Protein AF-A0A345YJU7-F1 (afdb_monomer_lite)

Foldseek 3Di:
DVVVVVVVVVLVVVLVQFQAQEAEQEDEPVVCVVCPVNNLVVLQCSLVVLLVVLLVCQVVNDDVQDADLGGHQHYEYEYEPCLVVVVDFQVNVLVVSCVSHVVSQVSSLVSVCSRHALSVSHHTSLKYFYWYQWRDDVVDTGRVPTFCPVLPVLCRQVVLLLSLLVCLLVVSGDLSSNQVSCVVNVVVLCLLCPPVPQPPPDDDDDDDDPGSVVSVCCSVRCSSVCVNPDDLVNLVVSLVVCVVVVVVSNVVNSVSVNVQVVCVVVSRMRHGDD

Structure (mmCIF, N/CA/C/O backbone):
data_AF-A0A345YJU7-F1
#
_entry.id   AF-A0A345YJU7-F1
#
loop_
_atom_site.group_PDB
_atom_site.id
_atom_site.type_symbol
_atom_site.label_atom_id
_atom_site.label_alt_id
_atom_site.label_comp_id
_atom_site.label_asym_id
_atom_site.label_entity_id
_atom_site.label_seq_id
_atom_site.pdbx_PDB_ins_code
_atom_site.Cartn_x
_atom_site.Cartn_y
_atom_site.Cartn_z
_atom_site.occupancy
_atom_site.B_iso_or_equiv
_atom_site.auth_seq_id
_atom_site.auth_comp_id
_atom_site.auth_asym_id
_atom_site.auth_atom_id
_atom_site.pdbx_PDB_model_num
ATOM 1 N N . MET A 1 1 ? 10.564 -36.438 -3.837 1.00 45.88 1 MET A N 1
ATOM 2 C CA . MET A 1 1 ? 9.882 -36.064 -2.576 1.00 45.88 1 MET A CA 1
ATOM 3 C C . MET A 1 1 ? 9.865 -34.546 -2.299 1.00 45.88 1 MET A C 1
ATOM 5 O O . MET A 1 1 ? 9.494 -34.165 -1.201 1.00 45.88 1 MET A O 1
ATOM 9 N N . SER A 1 2 ? 10.188 -33.655 -3.255 1.00 58.25 2 SER A N 1
ATOM 10 C CA . SER A 1 2 ? 10.122 -32.190 -3.044 1.00 58.25 2 SER A CA 1
ATOM 11 C C . SER A 1 2 ? 8.786 -31.546 -3.450 1.00 58.25 2 SER A C 1
ATOM 13 O O . SER A 1 2 ? 8.406 -30.542 -2.862 1.00 58.25 2 SER A O 1
ATOM 15 N N . GLY A 1 3 ? 8.047 -32.139 -4.398 1.00 64.31 3 GLY A N 1
ATOM 16 C CA . GLY A 1 3 ? 6.840 -31.531 -4.980 1.00 64.31 3 GLY A CA 1
ATOM 17 C C . GLY A 1 3 ? 5.656 -31.370 -4.018 1.00 64.31 3 GLY A C 1
ATOM 18 O O . GLY A 1 3 ? 5.087 -30.289 -3.939 1.00 64.31 3 GLY A O 1
ATOM 19 N N . GLU A 1 4 ? 5.307 -32.403 -3.242 1.00 66.62 4 GLU A N 1
ATOM 20 C CA . GLU A 1 4 ? 4.169 -32.331 -2.305 1.00 66.62 4 GLU A CA 1
ATOM 21 C C . GLU A 1 4 ? 4.430 -31.390 -1.120 1.00 66.62 4 GLU A C 1
ATOM 23 O O . GLU A 1 4 ? 3.534 -30.670 -0.685 1.00 66.62 4 GLU A O 1
ATOM 28 N N . THR A 1 5 ? 5.663 -31.357 -0.607 1.00 76.25 5 THR A N 1
ATOM 29 C CA . THR A 1 5 ? 6.051 -30.456 0.490 1.00 76.25 5 THR A CA 1
ATOM 30 C C . THR A 1 5 ? 6.047 -28.998 0.036 1.00 76.25 5 THR A C 1
ATOM 32 O O . THR A 1 5 ? 5.636 -28.116 0.787 1.00 76.25 5 THR A O 1
ATOM 35 N N . GLU A 1 6 ? 6.481 -28.729 -1.196 1.00 73.56 6 GLU A N 1
ATOM 36 C CA . GLU A 1 6 ? 6.482 -27.379 -1.755 1.00 73.56 6 GLU A CA 1
ATOM 37 C C . GLU A 1 6 ? 5.076 -26.896 -2.123 1.00 73.56 6 GLU A C 1
ATOM 39 O O . GLU A 1 6 ? 4.756 -25.731 -1.894 1.00 73.56 6 GLU A O 1
ATOM 44 N N . ALA A 1 7 ? 4.206 -27.786 -2.609 1.00 74.38 7 ALA A N 1
ATOM 45 C CA . ALA A 1 7 ? 2.795 -27.479 -2.830 1.00 74.38 7 ALA A CA 1
ATOM 46 C C . ALA A 1 7 ? 2.084 -27.114 -1.515 1.00 74.38 7 ALA A C 1
ATOM 48 O O . ALA A 1 7 ? 1.417 -26.085 -1.447 1.00 74.38 7 ALA A O 1
ATOM 49 N N . LYS A 1 8 ? 2.303 -27.883 -0.439 1.00 77.44 8 LYS A N 1
ATOM 50 C CA . LYS A 1 8 ? 1.733 -27.579 0.887 1.00 77.44 8 LYS A CA 1
ATOM 51 C C . LYS A 1 8 ? 2.233 -26.254 1.458 1.00 77.44 8 LYS A C 1
ATOM 53 O O . LYS A 1 8 ? 1.421 -25.430 1.861 1.00 77.44 8 LYS A O 1
ATOM 58 N N . ARG A 1 9 ? 3.547 -26.007 1.422 1.00 78.31 9 ARG A N 1
ATOM 59 C CA . ARG A 1 9 ? 4.130 -24.730 1.877 1.00 78.31 9 ARG A CA 1
ATOM 60 C C . ARG A 1 9 ? 3.603 -23.537 1.092 1.00 78.31 9 ARG A C 1
ATOM 62 O O . ARG A 1 9 ? 3.442 -22.463 1.657 1.00 78.31 9 ARG A O 1
ATOM 69 N N . ARG A 1 10 ? 3.336 -23.722 -0.202 1.00 77.88 10 ARG A N 1
ATOM 70 C CA . ARG A 1 10 ? 2.706 -22.703 -1.038 1.00 77.88 10 ARG A CA 1
ATOM 71 C C . ARG A 1 10 ? 1.308 -22.403 -0.518 1.00 77.88 10 ARG A C 1
ATOM 73 O O . ARG A 1 10 ? 1.047 -21.263 -0.175 1.00 77.88 10 ARG A O 1
ATOM 80 N N . VAL A 1 11 ? 0.452 -23.407 -0.353 1.00 77.00 11 VAL A N 1
ATOM 81 C CA . VAL A 1 11 ? -0.899 -23.206 0.202 1.00 77.00 11 VAL A CA 1
ATOM 82 C C . VAL A 1 11 ? -0.857 -22.541 1.585 1.00 77.00 11 VAL A C 1
ATOM 84 O O . VAL A 1 11 ? -1.623 -21.615 1.826 1.00 77.00 11 VAL A O 1
ATOM 87 N N . GLU A 1 12 ? 0.059 -22.940 2.470 1.00 78.69 12 GLU A N 1
ATOM 88 C CA . GLU A 1 12 ? 0.228 -22.334 3.803 1.00 78.69 12 GLU A CA 1
ATOM 89 C C . GLU A 1 12 ? 0.661 -20.864 3.744 1.00 78.69 12 GLU A C 1
ATOM 91 O O . GLU A 1 12 ? 0.058 -20.018 4.402 1.00 78.69 12 GLU A O 1
ATOM 96 N N . LEU A 1 13 ? 1.672 -20.539 2.932 1.00 75.69 13 LEU A N 1
ATOM 97 C CA . LEU A 1 13 ? 2.133 -19.163 2.739 1.00 75.69 13 LEU A CA 1
ATOM 98 C C . LEU A 1 13 ? 1.023 -18.288 2.146 1.00 75.69 13 LEU A C 1
ATOM 100 O O . LEU A 1 13 ? 0.862 -17.134 2.533 1.00 75.69 13 LEU A O 1
ATOM 104 N N . PHE A 1 14 ? 0.228 -18.858 1.242 1.00 74.88 14 PHE A N 1
ATOM 105 C CA . PHE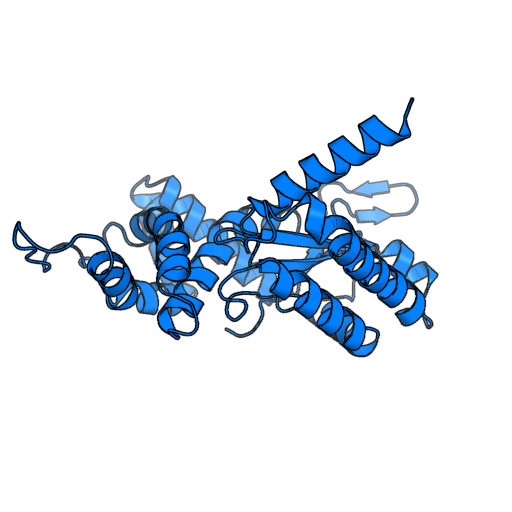 A 1 14 ? -0.947 -18.194 0.706 1.00 74.88 14 PHE A CA 1
ATOM 106 C C . PHE A 1 14 ? -1.995 -17.974 1.790 1.00 74.88 14 PHE A C 1
ATOM 108 O O . PHE A 1 14 ? -2.399 -16.837 1.964 1.00 74.88 14 PHE A O 1
ATOM 115 N N . ARG A 1 15 ? -2.379 -18.986 2.579 1.00 72.88 15 ARG A N 1
ATOM 116 C CA . ARG A 1 15 ? -3.324 -18.807 3.700 1.00 72.88 15 ARG A CA 1
ATOM 117 C C . ARG A 1 15 ? -2.857 -17.711 4.668 1.00 72.88 15 ARG A C 1
ATOM 119 O O . ARG A 1 15 ? -3.669 -16.876 5.042 1.00 72.88 15 ARG A O 1
ATOM 126 N N . ALA A 1 16 ? -1.560 -17.639 4.975 1.00 75.31 16 ALA A N 1
ATOM 127 C CA . ALA A 1 16 ? -0.989 -16.559 5.786 1.00 75.31 16 ALA A CA 1
ATOM 128 C C . ALA A 1 16 ? -1.107 -15.174 5.115 1.00 75.31 16 ALA A C 1
ATOM 130 O O . ALA A 1 16 ? -1.436 -14.189 5.778 1.00 75.31 16 ALA A O 1
ATOM 131 N N . LEU A 1 17 ? -0.903 -15.090 3.794 1.00 75.12 17 LEU A N 1
ATOM 132 C CA . LEU A 1 17 ? -1.200 -13.873 3.035 1.00 75.12 17 LEU A CA 1
ATOM 133 C C . LEU A 1 17 ? -2.685 -13.510 3.170 1.00 75.12 17 LEU A C 1
ATOM 135 O O . LEU A 1 17 ? -2.987 -12.351 3.399 1.00 75.12 17 LEU A O 1
ATOM 139 N N . LEU A 1 18 ? -3.604 -14.479 3.101 1.00 68.31 18 LEU A N 1
ATOM 140 C CA . LEU A 1 18 ? -5.052 -14.232 3.175 1.00 68.31 18 LEU A CA 1
ATOM 141 C C . LEU A 1 18 ? -5.554 -13.777 4.552 1.00 68.31 18 LEU A C 1
ATOM 143 O O . LEU A 1 18 ? -6.658 -13.246 4.651 1.00 68.31 18 LEU A O 1
ATOM 147 N N . GLU A 1 19 ? -4.770 -13.963 5.609 1.00 69.50 19 GLU A N 1
ATOM 148 C CA . GLU A 1 19 ? -5.086 -13.436 6.941 1.00 69.50 19 GLU A CA 1
ATOM 149 C C . GLU A 1 19 ? -4.644 -11.977 7.125 1.00 69.50 19 GLU A C 1
ATOM 151 O O . GLU A 1 19 ? -5.103 -11.312 8.056 1.00 69.50 19 GLU A O 1
ATOM 156 N N . SER A 1 20 ? -3.781 -11.471 6.238 1.00 78.25 20 SER A N 1
ATOM 157 C CA . SER A 1 20 ? -3.230 -10.116 6.318 1.00 78.25 20 SER A CA 1
ATOM 158 C C . SER A 1 20 ? -4.260 -9.058 5.903 1.00 78.25 20 SER A C 1
ATOM 160 O O . SER A 1 20 ? -5.120 -9.311 5.065 1.00 78.25 20 SER A O 1
ATOM 162 N N . ASP A 1 21 ? -4.164 -7.844 6.449 1.00 77.81 21 ASP A N 1
ATOM 163 C CA . ASP A 1 21 ? -5.014 -6.718 6.028 1.00 77.81 21 ASP A CA 1
ATOM 164 C C . ASP A 1 21 ? -4.434 -5.962 4.809 1.00 77.81 21 ASP A C 1
ATOM 166 O O . ASP A 1 21 ? -5.180 -5.362 4.028 1.00 77.81 21 ASP A O 1
ATOM 170 N N . VAL A 1 22 ? -3.108 -6.033 4.617 1.00 86.69 22 VAL A N 1
ATOM 171 C CA . VAL A 1 22 ? -2.352 -5.386 3.530 1.00 86.69 22 VAL A CA 1
ATOM 172 C C . VAL A 1 22 ? -1.452 -6.404 2.831 1.00 86.69 22 VAL A C 1
ATOM 174 O O . VAL A 1 22 ? -0.774 -7.191 3.490 1.00 86.69 22 VAL A O 1
ATOM 177 N N . ALA A 1 23 ? -1.403 -6.350 1.501 1.00 90.25 23 ALA A N 1
ATOM 178 C CA . ALA A 1 23 ? -0.485 -7.116 0.664 1.00 90.25 23 ALA A CA 1
ATOM 179 C C . ALA A 1 23 ? 0.365 -6.179 -0.210 1.00 90.25 23 ALA A C 1
ATOM 181 O O . ALA A 1 23 ? -0.128 -5.178 -0.730 1.00 90.25 23 ALA A O 1
ATOM 182 N N . LEU A 1 24 ? 1.644 -6.521 -0.388 1.00 91.06 24 LEU A N 1
ATOM 183 C CA . LEU A 1 24 ? 2.586 -5.795 -1.244 1.00 91.06 24 LEU A CA 1
ATOM 184 C C . LEU A 1 24 ? 2.952 -6.650 -2.453 1.00 91.06 24 LEU A C 1
ATOM 186 O O . LEU A 1 24 ? 3.429 -7.777 -2.311 1.00 91.06 24 LEU A O 1
ATOM 190 N N . LEU A 1 25 ? 2.768 -6.089 -3.641 1.00 92.88 25 LEU A N 1
ATOM 191 C CA . LEU A 1 25 ? 3.080 -6.732 -4.908 1.00 92.88 25 LEU A CA 1
ATOM 192 C C . LEU A 1 25 ? 4.344 -6.087 -5.479 1.00 92.88 25 LEU A C 1
ATOM 194 O O . LEU A 1 25 ? 4.317 -4.961 -5.972 1.00 92.88 25 LEU A O 1
ATOM 198 N N . LEU A 1 26 ? 5.473 -6.783 -5.340 1.00 95.31 26 LEU A N 1
ATOM 199 C CA . LEU A 1 26 ? 6.784 -6.229 -5.665 1.00 95.31 26 LEU A CA 1
ATOM 200 C C . LEU A 1 26 ? 7.072 -6.276 -7.170 1.00 95.31 26 LEU A C 1
ATOM 202 O O . LEU A 1 26 ? 7.069 -7.342 -7.786 1.00 95.31 26 LEU A O 1
ATOM 206 N N . VAL A 1 27 ? 7.437 -5.126 -7.724 1.00 97.00 27 VAL A N 1
ATOM 207 C CA . VAL A 1 27 ? 8.022 -4.962 -9.052 1.00 97.00 27 VAL A CA 1
ATOM 208 C C . VAL A 1 27 ? 9.514 -4.683 -8.882 1.00 97.00 27 VAL A C 1
ATOM 210 O O . VAL A 1 27 ? 9.923 -3.739 -8.212 1.00 97.00 27 VAL A O 1
ATOM 213 N N . ASP A 1 28 ? 10.361 -5.535 -9.451 1.00 96.69 28 ASP A N 1
ATOM 214 C CA . ASP A 1 28 ? 11.817 -5.345 -9.428 1.00 96.69 28 ASP A CA 1
ATOM 215 C C . ASP A 1 28 ? 12.268 -4.214 -10.369 1.00 96.69 28 ASP A C 1
ATOM 217 O O . ASP A 1 28 ? 12.103 -4.325 -11.586 1.00 96.69 28 ASP A O 1
ATOM 221 N N . GLY A 1 29 ? 12.860 -3.150 -9.812 1.00 95.50 29 GLY A N 1
ATOM 222 C CA . GLY A 1 29 ? 13.372 -2.008 -10.572 1.00 95.50 29 GLY A CA 1
ATOM 223 C C . GLY A 1 29 ? 14.530 -2.354 -11.510 1.00 95.50 29 GLY A C 1
ATOM 224 O O . GLY A 1 29 ? 14.614 -1.793 -12.599 1.00 95.50 29 GLY A O 1
ATOM 225 N N . GLN A 1 30 ? 15.364 -3.343 -11.166 1.00 94.88 30 GLN A N 1
ATOM 226 C CA . GLN A 1 30 ? 16.401 -3.827 -12.084 1.00 94.88 30 GLN A CA 1
ATOM 227 C C . GLN A 1 30 ? 15.766 -4.517 -13.293 1.00 94.88 30 GLN A C 1
ATOM 229 O O . GLN A 1 30 ? 16.160 -4.261 -14.423 1.00 94.88 30 GLN A O 1
ATOM 234 N N . LYS A 1 31 ? 14.740 -5.350 -13.077 1.00 96.25 31 LYS A N 1
ATOM 235 C CA . LYS A 1 31 ? 14.052 -6.021 -14.190 1.00 96.25 31 LYS A CA 1
ATOM 236 C C . LYS A 1 31 ? 13.312 -5.040 -15.092 1.00 96.25 31 LYS A C 1
ATOM 238 O O . LYS A 1 31 ? 13.252 -5.284 -16.293 1.00 96.25 31 LYS A O 1
ATOM 243 N N . LEU A 1 32 ? 12.769 -3.957 -14.531 1.00 95.81 32 LEU A N 1
ATOM 244 C CA . LEU A 1 32 ? 12.215 -2.856 -15.321 1.00 95.81 32 LEU A CA 1
ATOM 245 C C . LEU A 1 32 ? 13.282 -2.231 -16.223 1.00 95.81 32 LEU A C 1
ATOM 247 O O . LEU A 1 32 ? 13.041 -2.086 -17.416 1.00 95.81 32 LEU A O 1
ATOM 251 N N . LEU A 1 33 ? 14.470 -1.934 -15.686 1.00 94.88 33 LEU A N 1
ATOM 252 C CA . LEU A 1 33 ? 15.589 -1.408 -16.475 1.00 94.88 33 LEU A CA 1
ATOM 253 C C . LEU A 1 33 ? 16.047 -2.380 -17.566 1.00 94.88 33 LEU A C 1
ATOM 255 O O . LEU A 1 33 ? 16.270 -1.968 -18.703 1.00 94.88 33 LEU A O 1
ATOM 259 N N . ASP A 1 34 ? 16.135 -3.670 -17.245 1.00 96.50 34 ASP A N 1
ATOM 260 C CA . ASP A 1 34 ? 16.517 -4.713 -18.203 1.00 96.50 34 ASP A CA 1
ATOM 261 C C . ASP A 1 34 ? 15.508 -4.837 -19.365 1.00 96.50 34 ASP A C 1
ATOM 263 O O . ASP A 1 34 ? 15.852 -5.348 -20.431 1.00 96.50 34 ASP A O 1
ATOM 267 N N . HIS A 1 35 ? 14.270 -4.366 -19.168 1.00 96.19 35 HIS A N 1
ATOM 268 C CA . HIS A 1 35 ? 13.190 -4.350 -20.159 1.00 96.19 35 HIS A CA 1
ATOM 269 C C . HIS A 1 35 ? 12.816 -2.930 -20.607 1.00 96.19 35 HIS A C 1
ATOM 271 O O . HIS A 1 35 ? 11.698 -2.723 -21.074 1.00 96.19 35 HIS A O 1
ATOM 277 N N . ALA A 1 36 ? 13.720 -1.954 -20.491 1.00 93.69 36 ALA A N 1
ATOM 278 C CA . ALA A 1 36 ? 13.451 -0.587 -20.929 1.00 93.69 36 ALA A CA 1
ATOM 279 C C . ALA A 1 36 ? 13.027 -0.536 -22.414 1.00 93.69 36 ALA A C 1
ATOM 281 O O . ALA A 1 36 ? 13.702 -1.087 -23.289 1.00 93.69 36 ALA A O 1
ATOM 282 N N . GLY A 1 37 ? 11.901 0.122 -22.701 1.00 93.00 37 GLY A N 1
ATOM 283 C CA . GLY A 1 37 ? 11.255 0.158 -24.020 1.00 93.00 37 GLY A CA 1
ATOM 284 C C . GLY A 1 37 ? 10.446 -1.094 -24.390 1.00 93.00 37 GLY A C 1
ATOM 285 O O . GLY A 1 37 ? 9.928 -1.179 -25.505 1.00 93.00 37 GLY A O 1
ATOM 286 N N . ALA A 1 38 ? 10.359 -2.078 -23.496 1.00 95.38 38 ALA A N 1
ATOM 287 C CA . ALA A 1 38 ? 9.533 -3.278 -23.611 1.00 95.38 38 ALA A CA 1
ATOM 288 C C . ALA A 1 38 ? 8.951 -3.681 -22.240 1.00 95.38 38 ALA A C 1
ATOM 290 O O . ALA A 1 38 ? 8.821 -4.872 -21.934 1.00 95.38 38 ALA A O 1
ATOM 291 N N . GLU A 1 39 ? 8.626 -2.690 -21.409 1.00 96.06 39 GLU A N 1
ATOM 292 C CA . GLU A 1 39 ? 8.216 -2.841 -20.012 1.00 96.06 39 GLU A CA 1
ATOM 293 C C . GLU A 1 39 ? 6.963 -3.717 -19.879 1.00 96.06 39 GLU A C 1
ATOM 295 O O . GLU A 1 39 ? 6.903 -4.565 -18.984 1.00 96.06 39 GLU A O 1
ATOM 300 N N . GLU A 1 40 ? 6.021 -3.593 -20.822 1.00 95.94 40 GLU A N 1
ATOM 301 C CA . GLU A 1 40 ? 4.828 -4.442 -20.964 1.00 95.94 40 GLU A CA 1
ATOM 302 C C . GLU A 1 40 ? 5.160 -5.938 -20.887 1.00 95.94 40 GLU A C 1
ATOM 304 O O . GLU A 1 40 ? 4.449 -6.697 -20.232 1.00 95.94 40 GLU A O 1
ATOM 309 N N . ARG A 1 41 ? 6.270 -6.395 -21.484 1.00 94.75 41 ARG A N 1
ATOM 310 C CA . ARG A 1 41 ? 6.622 -7.827 -21.477 1.00 94.75 41 ARG A CA 1
ATOM 311 C C . ARG A 1 41 ? 6.929 -8.335 -20.078 1.00 94.75 41 ARG A C 1
ATOM 313 O O . ARG A 1 41 ? 6.531 -9.443 -19.718 1.00 94.75 41 ARG A O 1
ATOM 320 N N . TYR A 1 42 ? 7.668 -7.546 -19.305 1.00 97.00 42 TYR A N 1
ATOM 321 C CA . TYR A 1 42 ? 8.024 -7.915 -17.943 1.00 97.00 42 TYR A CA 1
ATOM 322 C C . TYR A 1 42 ? 6.818 -7.787 -17.018 1.00 97.00 42 TYR A C 1
ATOM 324 O O . TYR A 1 42 ? 6.472 -8.747 -16.327 1.00 97.00 42 TYR A O 1
ATOM 332 N N . LEU A 1 43 ? 6.170 -6.623 -17.028 1.00 96.56 43 LEU A N 1
ATOM 333 C CA . LEU A 1 43 ? 5.033 -6.342 -16.161 1.00 96.56 43 LEU A CA 1
ATOM 334 C C . LEU A 1 43 ? 3.861 -7.282 -16.474 1.00 96.56 43 LEU A C 1
ATOM 336 O O . LEU A 1 43 ? 3.273 -7.850 -15.557 1.00 96.56 43 LEU A O 1
ATOM 340 N N . GLY A 1 44 ? 3.558 -7.520 -17.752 1.00 95.62 44 GLY A N 1
ATOM 341 C CA . GLY A 1 44 ? 2.454 -8.386 -18.166 1.00 95.62 44 GLY A CA 1
ATOM 342 C C . GLY A 1 44 ? 2.698 -9.835 -17.768 1.00 95.62 44 GLY A C 1
ATOM 343 O O . GLY A 1 44 ? 1.817 -10.492 -17.219 1.00 95.62 44 GLY A O 1
ATOM 344 N N . SER A 1 45 ? 3.938 -10.311 -17.919 1.00 95.56 45 SER A N 1
ATOM 345 C CA . SER A 1 45 ? 4.342 -11.623 -17.408 1.00 95.56 45 SER A CA 1
ATOM 346 C C . SER A 1 45 ? 4.212 -11.715 -15.885 1.00 95.56 45 SER A C 1
ATOM 348 O O . SER A 1 45 ? 3.709 -12.718 -15.378 1.00 95.56 45 SER A O 1
ATOM 350 N N . LEU A 1 46 ? 4.614 -10.676 -15.144 1.00 95.56 46 LEU A N 1
ATOM 351 C CA . LEU A 1 46 ? 4.523 -10.636 -13.682 1.00 95.56 46 LEU A CA 1
ATOM 352 C C . LEU A 1 46 ? 3.068 -10.723 -13.200 1.00 95.56 46 LEU A C 1
ATOM 354 O O . LEU A 1 46 ? 2.738 -11.619 -12.420 1.00 95.56 46 LEU A O 1
ATOM 358 N N . PHE A 1 47 ? 2.203 -9.821 -13.669 1.00 95.19 47 PHE A N 1
ATOM 359 C CA . PHE A 1 47 ? 0.808 -9.769 -13.230 1.00 95.19 47 PHE A CA 1
ATOM 360 C C . PHE A 1 47 ? -0.007 -10.941 -13.775 1.00 95.19 47 PHE A C 1
ATOM 362 O O . PHE A 1 47 ? -0.722 -11.578 -13.007 1.00 95.19 47 PHE A O 1
ATOM 369 N N . GLY A 1 48 ? 0.165 -11.310 -15.047 1.00 94.19 48 GLY A N 1
ATOM 370 C CA . GLY A 1 48 ? -0.515 -12.465 -15.637 1.00 94.19 48 GLY A CA 1
ATOM 371 C C . GLY A 1 48 ? -0.145 -13.782 -14.947 1.00 94.19 48 GLY A C 1
ATOM 372 O O . GLY A 1 48 ? -1.016 -14.598 -14.641 1.00 94.19 48 GLY A O 1
ATOM 373 N N . SER A 1 49 ? 1.136 -13.977 -14.608 1.00 92.50 49 SER A N 1
ATOM 374 C CA . SER A 1 49 ? 1.563 -15.158 -13.842 1.00 92.50 49 SER A CA 1
ATOM 375 C C . SER A 1 49 ? 0.928 -15.197 -12.455 1.00 92.50 49 SER A C 1
ATOM 377 O O . SER A 1 49 ? 0.573 -16.274 -11.975 1.00 92.50 49 SER A O 1
ATOM 379 N N . LEU A 1 50 ? 0.770 -14.038 -11.814 1.00 90.56 50 LEU A N 1
ATOM 380 C CA . LEU A 1 50 ? 0.145 -13.939 -10.503 1.00 90.56 50 LEU A CA 1
ATOM 381 C C . LEU A 1 50 ? -1.364 -14.224 -10.567 1.00 90.56 50 LEU A C 1
ATOM 383 O O . LEU A 1 50 ? -1.856 -15.023 -9.771 1.00 90.56 50 LEU A O 1
ATOM 387 N N . SER A 1 51 ? -2.084 -13.650 -11.535 1.00 92.06 51 SER A N 1
ATOM 388 C CA . SER A 1 51 ? -3.510 -13.927 -11.775 1.00 92.06 51 SER A CA 1
ATOM 389 C C . SER A 1 51 ? -3.763 -15.412 -12.023 1.00 92.06 51 SER A C 1
ATOM 391 O O . SER A 1 51 ? -4.677 -16.005 -11.443 1.00 92.06 51 SER A O 1
ATOM 393 N N . ASN A 1 52 ? -2.911 -16.045 -12.831 1.00 92.19 52 ASN A N 1
ATOM 394 C CA . ASN A 1 52 ? -2.988 -17.479 -13.085 1.00 92.19 52 ASN A CA 1
ATOM 395 C C . ASN A 1 52 ? -2.692 -18.299 -11.818 1.00 92.19 52 ASN A C 1
ATOM 397 O O . ASN A 1 52 ? -3.409 -19.250 -11.514 1.00 92.19 52 ASN A O 1
ATOM 401 N N . LEU A 1 53 ? -1.671 -17.910 -11.046 1.00 88.69 53 LEU A N 1
ATOM 402 C CA . LEU A 1 53 ? -1.323 -18.577 -9.791 1.00 88.69 53 LEU A CA 1
ATOM 403 C C . LEU A 1 53 ? -2.484 -18.551 -8.797 1.00 88.69 53 LEU A C 1
ATOM 405 O O . LEU A 1 53 ? -2.810 -19.596 -8.236 1.00 88.69 53 LEU A O 1
ATOM 409 N N . PHE A 1 54 ? -3.127 -17.393 -8.614 1.00 87.88 54 PHE A N 1
ATOM 410 C CA . PHE A 1 54 ? -4.336 -17.316 -7.802 1.00 87.88 54 PHE A CA 1
ATOM 411 C C . PHE A 1 54 ? -5.398 -18.246 -8.383 1.00 87.88 54 PHE A C 1
ATOM 413 O O . PHE A 1 54 ? -5.781 -19.198 -7.713 1.00 87.88 54 PHE A O 1
ATOM 420 N N . SER A 1 55 ? -5.776 -18.075 -9.649 1.00 89.69 55 SER A N 1
ATOM 421 C CA . SER A 1 55 ? -6.832 -18.869 -10.294 1.00 89.69 55 SER A CA 1
ATOM 422 C C . SER A 1 55 ? -6.691 -20.380 -10.082 1.00 89.69 55 SER A C 1
ATOM 424 O O . SER A 1 55 ? -7.669 -21.033 -9.727 1.00 89.69 55 SER A O 1
ATOM 426 N N . VAL A 1 56 ? -5.480 -20.925 -10.232 1.00 88.19 56 VAL A N 1
ATOM 427 C CA . VAL A 1 56 ? -5.199 -22.357 -10.028 1.00 88.19 56 VAL A CA 1
ATOM 428 C C . VAL A 1 56 ? -5.343 -22.778 -8.564 1.00 88.19 56 VAL A C 1
ATOM 430 O O . VAL A 1 56 ? -5.844 -23.861 -8.289 1.00 88.19 56 VAL A O 1
ATOM 433 N N . MET A 1 57 ? -4.933 -21.934 -7.616 1.00 84.12 57 MET A N 1
ATOM 434 C CA . MET A 1 57 ? -4.971 -22.242 -6.180 1.00 84.12 57 MET A CA 1
ATOM 435 C C . MET A 1 57 ? -6.343 -22.017 -5.532 1.00 84.12 57 MET A C 1
ATOM 437 O O . MET A 1 57 ? -6.488 -22.214 -4.326 1.00 84.12 57 MET A O 1
ATOM 441 N N . ARG A 1 58 ? -7.353 -21.566 -6.286 1.00 84.62 58 ARG A N 1
ATOM 442 C CA . ARG A 1 58 ? -8.671 -21.213 -5.740 1.00 84.62 58 ARG A CA 1
ATOM 443 C C . ARG A 1 58 ? -9.291 -22.338 -4.917 1.00 84.62 58 ARG A C 1
ATOM 445 O O . ARG A 1 58 ? -9.695 -22.090 -3.783 1.00 84.62 58 ARG A O 1
ATOM 452 N N . ASP A 1 59 ? -9.327 -23.543 -5.469 1.00 84.00 59 ASP A N 1
ATOM 453 C CA . ASP A 1 59 ? -10.006 -24.680 -4.843 1.00 84.00 59 ASP A CA 1
ATOM 454 C C . ASP A 1 59 ? -9.234 -25.231 -3.630 1.00 84.00 59 ASP A C 1
ATOM 456 O O . ASP A 1 59 ? -9.836 -25.788 -2.719 1.00 84.00 59 ASP A O 1
ATOM 460 N N . ASP A 1 60 ? -7.916 -25.008 -3.565 1.00 82.31 60 ASP A N 1
ATOM 461 C CA . ASP A 1 60 ? -7.080 -25.376 -2.410 1.00 82.31 60 ASP A CA 1
ATOM 462 C C . ASP A 1 60 ? -7.215 -24.381 -1.237 1.00 82.31 60 ASP A C 1
ATOM 464 O O . ASP A 1 60 ? -6.922 -24.686 -0.071 1.00 82.31 60 ASP A O 1
ATOM 468 N N . ILE A 1 61 ? -7.614 -23.149 -1.556 1.00 79.75 61 ILE A N 1
ATOM 469 C CA . ILE A 1 61 ? -7.729 -22.032 -0.619 1.00 79.75 61 ILE A CA 1
ATOM 470 C C . ILE A 1 61 ? -9.141 -21.933 -0.038 1.00 79.75 61 ILE A C 1
ATOM 472 O O . ILE A 1 61 ? -9.287 -21.693 1.161 1.00 79.75 61 ILE A O 1
ATOM 476 N N . LEU A 1 62 ? -10.170 -22.052 -0.879 1.00 82.75 62 LEU A N 1
ATOM 477 C CA . LEU A 1 62 ? -11.557 -21.883 -0.464 1.00 82.75 62 LEU A CA 1
ATOM 478 C C . LEU A 1 62 ? -12.106 -23.206 0.068 1.00 82.75 62 LEU A C 1
ATOM 480 O O . LEU A 1 62 ? -12.401 -24.115 -0.705 1.00 82.75 62 LEU A O 1
ATOM 484 N N . ASP A 1 63 ? -12.309 -23.286 1.381 1.00 77.62 63 ASP A N 1
ATOM 485 C CA . ASP A 1 63 ? -12.935 -24.452 2.005 1.00 77.62 63 ASP A CA 1
ATOM 486 C C . ASP A 1 63 ? -14.378 -24.607 1.459 1.00 77.62 63 ASP A C 1
ATOM 488 O O . ASP A 1 63 ? -15.245 -23.754 1.678 1.00 77.62 63 ASP A O 1
ATOM 492 N N . ASP A 1 64 ? -14.616 -25.667 0.677 1.00 76.12 64 ASP A N 1
ATOM 493 C CA . ASP A 1 64 ? -15.861 -25.945 -0.062 1.00 76.12 64 ASP A CA 1
ATOM 494 C C . ASP A 1 64 ? -16.347 -24.783 -0.959 1.00 76.12 64 ASP A C 1
ATOM 496 O O . ASP A 1 64 ? -17.550 -24.552 -1.122 1.00 76.12 64 ASP A O 1
ATOM 500 N N . GLY A 1 65 ? -15.415 -24.008 -1.528 1.00 77.38 65 GLY A N 1
ATOM 501 C CA . GLY A 1 65 ? -15.735 -22.866 -2.395 1.00 77.38 65 GLY A CA 1
ATOM 502 C C . GLY A 1 65 ? -16.335 -21.663 -1.656 1.00 77.38 65 GLY A C 1
ATOM 503 O O . GLY A 1 65 ? -16.824 -20.722 -2.291 1.00 77.38 65 GLY A O 1
ATOM 504 N N . GLN A 1 66 ? -16.319 -21.659 -0.319 1.00 83.00 66 GLN A N 1
ATOM 505 C CA . GLN A 1 66 ? -16.840 -20.543 0.462 1.00 83.00 66 GLN A CA 1
ATOM 506 C C . GLN A 1 66 ? -15.901 -19.343 0.396 1.00 83.00 66 GLN A C 1
ATOM 508 O O . GLN A 1 66 ? -14.758 -19.390 0.844 1.00 83.00 66 GLN A O 1
ATOM 513 N N . LYS A 1 67 ? -16.427 -18.225 -0.107 1.00 85.50 67 LYS A N 1
ATOM 514 C CA . LYS A 1 67 ? -15.722 -16.945 -0.126 1.00 85.50 67 LYS A CA 1
ATOM 515 C C . LYS A 1 67 ? -15.364 -16.465 1.288 1.00 85.50 67 LYS A C 1
ATOM 517 O O . LYS A 1 67 ? -16.134 -16.604 2.243 1.00 85.50 67 LYS A O 1
ATOM 522 N N . LEU A 1 68 ? -14.216 -15.812 1.387 1.00 82.00 68 LEU A N 1
ATOM 523 C CA . LEU A 1 68 ? -13.603 -15.327 2.611 1.00 82.00 68 LEU A CA 1
ATOM 524 C C . LEU A 1 68 ? -14.214 -13.991 3.054 1.00 82.00 68 LEU A C 1
ATOM 526 O O . LEU A 1 68 ? -14.499 -13.097 2.254 1.00 82.00 68 LEU A O 1
ATOM 530 N N . VAL A 1 69 ? -14.428 -13.854 4.365 1.00 75.25 69 VAL A N 1
ATOM 531 C CA . VAL A 1 69 ? -14.884 -12.595 4.983 1.00 75.25 69 VAL A CA 1
ATOM 532 C C . VAL A 1 69 ? -13.694 -11.675 5.270 1.00 75.25 69 VAL A C 1
ATOM 534 O O . VAL A 1 69 ? -13.782 -10.469 5.027 1.00 75.25 69 VAL A O 1
ATOM 537 N N . GLN A 1 70 ? -12.607 -12.260 5.783 1.00 68.88 70 GLN A N 1
ATOM 538 C CA . GLN A 1 70 ? -11.331 -11.609 6.064 1.00 68.88 70 GLN A CA 1
ATOM 539 C C . GLN A 1 70 ? -10.335 -11.995 4.969 1.00 68.88 70 GLN A C 1
ATOM 541 O O . GLN A 1 70 ? -10.264 -13.164 4.596 1.00 68.88 70 GLN A O 1
ATOM 546 N N . PHE A 1 71 ? -9.675 -10.988 4.410 1.00 66.88 71 PHE A N 1
ATOM 547 C CA . PHE A 1 71 ? -8.784 -11.081 3.258 1.00 66.88 71 PHE A CA 1
ATOM 548 C C . PHE A 1 71 ? -8.001 -9.763 3.153 1.00 66.88 71 PHE A C 1
ATOM 550 O O . PHE A 1 71 ? -8.566 -8.741 3.562 1.00 66.88 71 PHE A O 1
ATOM 557 N N . PRO A 1 72 ? -6.790 -9.728 2.564 1.00 71.81 72 PRO A N 1
ATOM 558 C CA . PRO A 1 72 ? -6.108 -8.480 2.259 1.00 71.81 72 PRO A CA 1
ATOM 559 C C . PRO A 1 72 ? -6.958 -7.680 1.302 1.00 71.81 72 PRO A C 1
ATOM 561 O O . PRO A 1 72 ? -7.131 -8.026 0.135 1.00 71.81 72 PRO A O 1
ATOM 564 N N . ARG A 1 73 ? -7.539 -6.606 1.803 1.00 82.06 73 ARG A N 1
ATOM 565 C CA . ARG A 1 73 ? -8.386 -5.745 0.986 1.00 82.06 73 ARG A CA 1
ATOM 566 C C . ARG A 1 73 ? -7.600 -4.610 0.357 1.00 82.06 73 ARG A C 1
ATOM 568 O O . ARG A 1 73 ? -8.137 -3.921 -0.499 1.00 82.06 73 ARG A O 1
ATOM 575 N N . VAL A 1 74 ? -6.345 -4.440 0.764 1.00 88.19 74 VAL A N 1
ATOM 576 C CA . VAL A 1 74 ? -5.434 -3.416 0.266 1.00 88.19 74 VAL A CA 1
ATOM 577 C C . VAL A 1 74 ? -4.228 -4.098 -0.370 1.00 88.19 74 VAL A C 1
ATOM 579 O O . VAL A 1 74 ? -3.410 -4.692 0.330 1.00 88.19 74 VAL A O 1
ATOM 582 N N . TRP A 1 75 ? -4.127 -4.021 -1.695 1.00 92.31 75 TRP A N 1
ATOM 583 C CA . TRP A 1 75 ? -3.005 -4.543 -2.475 1.00 92.31 75 TRP A CA 1
ATOM 584 C C . TRP A 1 75 ? -2.230 -3.383 -3.086 1.00 92.31 75 TRP A C 1
ATOM 586 O O . TRP A 1 75 ? -2.666 -2.762 -4.059 1.00 92.31 75 TRP A O 1
ATOM 596 N N . ILE A 1 76 ? -1.070 -3.115 -2.496 1.00 94.12 76 ILE A N 1
ATOM 597 C CA . ILE A 1 76 ? -0.185 -2.014 -2.861 1.00 94.12 76 ILE A CA 1
ATOM 598 C C . ILE A 1 76 ? 0.829 -2.524 -3.886 1.00 94.12 76 ILE A C 1
ATOM 600 O O . ILE A 1 76 ? 1.512 -3.523 -3.637 1.00 94.12 76 ILE A O 1
ATOM 604 N N . ILE A 1 77 ? 0.971 -1.835 -5.017 1.00 96.38 77 ILE A N 1
ATOM 605 C CA . ILE A 1 77 ? 2.025 -2.149 -5.992 1.00 96.38 77 ILE A CA 1
ATOM 606 C C . ILE A 1 77 ? 3.301 -1.424 -5.574 1.00 96.38 77 ILE A C 1
ATOM 608 O O . ILE A 1 77 ? 3.322 -0.211 -5.396 1.00 96.38 77 ILE A O 1
ATOM 612 N N . ALA A 1 78 ? 4.385 -2.165 -5.399 1.00 97.06 78 ALA A N 1
ATOM 613 C CA . ALA A 1 78 ? 5.601 -1.639 -4.805 1.00 97.06 78 ALA A CA 1
ATOM 614 C C . ALA A 1 78 ? 6.794 -1.783 -5.750 1.00 97.06 78 ALA A C 1
ATOM 616 O O . ALA A 1 78 ? 7.169 -2.894 -6.116 1.00 97.06 78 ALA A O 1
ATOM 617 N N . LEU A 1 79 ? 7.431 -0.673 -6.113 1.00 97.44 79 LEU A N 1
ATOM 618 C CA . LEU A 1 79 ? 8.682 -0.686 -6.867 1.00 97.44 79 LEU A CA 1
ATOM 619 C C . LEU A 1 79 ? 9.842 -0.940 -5.907 1.00 97.44 79 LEU A C 1
ATOM 621 O O . LEU A 1 79 ? 10.112 -0.122 -5.041 1.00 97.44 79 LEU A O 1
ATOM 625 N N . SER A 1 80 ? 10.553 -2.047 -6.066 1.00 96.31 80 SER A N 1
ATOM 626 C CA . SER A 1 80 ? 11.787 -2.322 -5.324 1.00 96.31 80 SER A CA 1
ATOM 627 C C . SER A 1 80 ? 13.024 -1.813 -6.069 1.00 96.31 80 SER A C 1
ATOM 629 O O . SER A 1 80 ? 12.996 -1.672 -7.292 1.00 96.31 80 SER A O 1
ATOM 631 N N . LYS A 1 81 ? 14.125 -1.581 -5.338 1.00 94.12 81 LYS A N 1
ATOM 632 C CA . LYS A 1 81 ? 15.383 -1.010 -5.866 1.00 94.12 81 LYS A CA 1
ATOM 633 C C . LYS A 1 81 ? 15.158 0.337 -6.560 1.00 94.12 81 LYS A C 1
ATOM 635 O O . LYS A 1 81 ? 15.703 0.608 -7.628 1.00 94.12 81 LYS A O 1
ATOM 640 N N . ALA A 1 82 ? 14.310 1.169 -5.959 1.00 93.56 82 ALA A N 1
ATOM 641 C CA . ALA A 1 82 ? 13.953 2.477 -6.498 1.00 93.56 82 ALA A CA 1
ATOM 642 C C . ALA A 1 82 ? 15.160 3.420 -6.659 1.00 93.56 82 ALA A C 1
ATOM 644 O O . ALA A 1 82 ? 15.112 4.341 -7.464 1.00 93.56 82 ALA A O 1
ATOM 645 N N . ASP A 1 83 ? 16.270 3.167 -5.960 1.00 91.19 83 ASP A N 1
ATOM 646 C CA . ASP A 1 83 ? 17.523 3.910 -6.118 1.00 91.19 83 ASP A CA 1
ATOM 647 C C . ASP A 1 83 ? 18.127 3.797 -7.530 1.00 91.19 83 ASP A C 1
ATOM 649 O O . ASP A 1 83 ? 18.849 4.697 -7.956 1.00 91.19 83 ASP A O 1
ATOM 653 N N . LEU A 1 84 ? 17.784 2.746 -8.284 1.00 91.81 84 LEU A N 1
ATOM 654 C CA . LEU A 1 84 ? 18.177 2.583 -9.688 1.00 91.81 84 LEU A CA 1
ATOM 655 C C . LEU A 1 84 ? 17.378 3.483 -10.647 1.00 91.81 84 LEU A C 1
ATOM 657 O O . LEU A 1 84 ? 17.762 3.660 -11.802 1.00 91.81 84 LEU A O 1
ATOM 661 N N . LEU A 1 85 ? 16.256 4.036 -10.181 1.00 91.81 85 LEU A N 1
ATOM 662 C CA . LEU A 1 85 ? 15.310 4.848 -10.943 1.00 91.81 85 LEU A CA 1
ATOM 663 C C . LEU A 1 85 ? 15.011 6.145 -10.161 1.00 91.81 85 LEU A C 1
ATOM 665 O O . LEU A 1 85 ? 13.880 6.345 -9.728 1.00 91.81 85 LEU A O 1
ATOM 669 N N . PRO A 1 86 ? 16.002 7.036 -9.960 1.00 87.12 86 PRO A N 1
ATOM 670 C CA . PRO A 1 86 ? 15.896 8.157 -9.017 1.00 87.12 86 PRO A CA 1
ATOM 671 C C . PRO A 1 86 ? 14.812 9.186 -9.370 1.00 87.12 86 PRO A C 1
ATOM 673 O O . PRO A 1 86 ? 14.296 9.856 -8.483 1.00 87.12 86 PRO A O 1
ATOM 676 N N . GLU A 1 87 ? 14.439 9.289 -10.647 1.00 91.00 87 GLU A N 1
ATOM 677 C CA . GLU A 1 87 ? 13.368 10.181 -11.116 1.00 91.00 87 GLU A CA 1
ATOM 678 C C . GLU A 1 87 ? 11.966 9.555 -10.980 1.00 91.00 87 GLU A C 1
ATOM 680 O O . GLU A 1 87 ? 10.952 10.199 -11.257 1.00 91.00 87 GLU A O 1
ATOM 685 N N . MET A 1 88 ? 11.883 8.275 -10.601 1.00 95.06 88 MET A N 1
ATOM 686 C CA . MET A 1 88 ? 10.630 7.534 -10.538 1.00 95.06 88 MET A CA 1
ATOM 687 C C . MET A 1 88 ? 9.931 7.763 -9.197 1.00 95.06 88 MET A C 1
ATOM 689 O O . MET A 1 88 ? 10.281 7.183 -8.172 1.00 95.06 88 MET A O 1
ATOM 693 N N . THR A 1 89 ? 8.874 8.564 -9.233 1.00 96.94 89 THR A N 1
ATOM 694 C CA . THR A 1 89 ? 7.921 8.703 -8.124 1.00 96.94 89 THR A CA 1
ATOM 695 C C . THR A 1 89 ? 6.929 7.536 -8.104 1.00 96.94 89 THR A C 1
ATOM 697 O O . THR A 1 89 ? 6.691 6.892 -9.129 1.00 96.94 89 THR A O 1
ATOM 700 N N . ALA A 1 90 ? 6.266 7.298 -6.971 1.00 97.12 90 ALA A N 1
ATOM 701 C CA . ALA A 1 90 ? 5.173 6.326 -6.872 1.00 97.12 90 ALA A CA 1
ATOM 702 C C . ALA A 1 90 ? 4.049 6.610 -7.880 1.00 97.12 90 ALA A C 1
ATOM 704 O O . ALA A 1 90 ? 3.485 5.684 -8.461 1.00 97.12 90 ALA A O 1
ATOM 705 N N . LYS A 1 91 ? 3.772 7.893 -8.146 1.00 96.50 91 LYS A N 1
ATOM 706 C CA . LYS A 1 91 ? 2.791 8.315 -9.148 1.00 96.50 91 LYS A CA 1
ATOM 707 C C . LYS A 1 91 ? 3.218 7.936 -10.565 1.00 96.50 91 LYS A C 1
ATOM 709 O O . LYS A 1 91 ? 2.478 7.240 -11.250 1.00 96.50 91 LYS A O 1
ATOM 714 N N . SER A 1 92 ? 4.407 8.359 -10.992 1.00 97.00 92 SER A N 1
ATOM 715 C CA . SER A 1 92 ? 4.915 8.052 -12.338 1.00 97.00 92 SER A CA 1
ATOM 716 C C . SER A 1 92 ? 5.088 6.546 -12.552 1.00 97.00 92 SER A C 1
ATOM 718 O O . SER A 1 92 ? 4.850 6.039 -13.645 1.00 97.00 92 SER A O 1
ATOM 720 N N . PHE A 1 93 ? 5.452 5.818 -11.494 1.00 97.31 93 PHE A N 1
ATOM 721 C CA . PHE A 1 93 ? 5.512 4.362 -11.505 1.00 97.31 93 PHE A CA 1
ATOM 722 C C . PHE A 1 93 ? 4.132 3.746 -11.752 1.00 97.31 93 PHE A C 1
ATOM 724 O O . PHE A 1 93 ? 3.993 2.894 -12.624 1.00 97.31 93 PHE A O 1
ATOM 731 N N . MET A 1 94 ? 3.093 4.199 -11.052 1.00 95.94 94 MET A N 1
ATOM 732 C CA . MET A 1 94 ? 1.741 3.683 -11.278 1.00 95.94 94 MET A CA 1
ATOM 733 C C . MET A 1 94 ? 1.153 4.056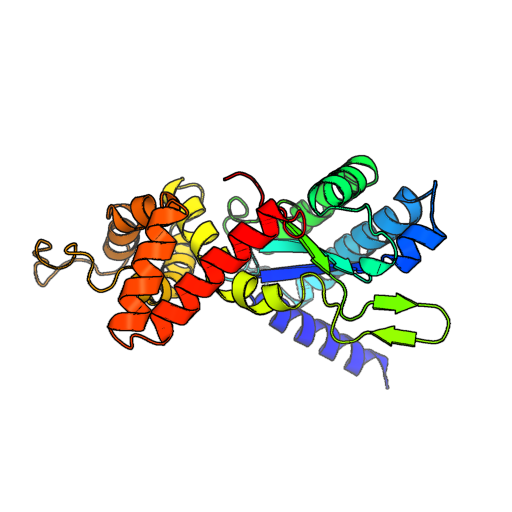 -12.626 1.00 95.94 94 MET A C 1
ATOM 735 O O . MET A 1 94 ? 0.439 3.248 -13.219 1.00 95.94 94 MET A O 1
ATOM 739 N N . GLU A 1 95 ? 1.470 5.241 -13.140 1.00 95.88 95 GLU A N 1
ATOM 740 C CA . GLU A 1 95 ? 1.119 5.624 -14.507 1.00 95.88 95 GLU A CA 1
ATOM 741 C C . GLU A 1 95 ? 1.761 4.671 -15.525 1.00 95.88 95 GLU A C 1
ATOM 743 O O . GLU A 1 95 ? 1.075 4.223 -16.443 1.00 95.88 95 GLU A O 1
ATOM 748 N N . LEU A 1 96 ? 3.035 4.297 -15.334 1.00 96.44 96 LEU A N 1
ATOM 749 C CA . LEU A 1 96 ? 3.705 3.278 -16.148 1.00 96.44 96 LEU A CA 1
ATOM 750 C C . LEU A 1 96 ? 2.987 1.928 -16.035 1.00 96.44 96 LEU A C 1
ATOM 752 O O . LEU A 1 96 ? 2.571 1.378 -17.047 1.00 96.44 96 LEU A O 1
ATOM 756 N N . VAL A 1 97 ? 2.789 1.407 -14.822 1.00 96.19 97 VAL A N 1
ATOM 757 C CA . VAL A 1 97 ? 2.145 0.098 -14.613 1.00 96.19 97 VAL A CA 1
ATOM 758 C C . VAL A 1 97 ? 0.754 0.053 -15.253 1.00 96.19 97 VAL A C 1
ATOM 760 O O . VAL A 1 97 ? 0.422 -0.906 -15.951 1.00 96.19 97 VAL A O 1
ATOM 763 N N . THR A 1 98 ? -0.045 1.101 -15.060 1.00 94.56 98 THR A N 1
ATOM 764 C CA . THR A 1 98 ? -1.401 1.194 -15.617 1.00 94.56 98 THR A CA 1
ATOM 765 C C . THR A 1 98 ? -1.373 1.252 -17.140 1.00 94.56 98 THR A C 1
ATOM 767 O O . THR A 1 98 ? -2.160 0.568 -17.791 1.00 94.56 98 THR A O 1
ATOM 770 N N . ARG A 1 99 ? -0.461 2.044 -17.716 1.00 95.75 99 ARG A N 1
ATOM 771 C CA . ARG A 1 99 ? -0.326 2.182 -19.170 1.00 95.75 99 ARG A CA 1
ATOM 772 C C . ARG A 1 99 ? 0.091 0.875 -19.831 1.00 95.75 99 ARG A C 1
ATOM 774 O O . ARG A 1 99 ? -0.499 0.510 -20.839 1.00 95.75 99 ARG A O 1
ATOM 781 N N . GLU A 1 100 ? 1.088 0.196 -19.274 1.00 95.06 100 GLU A N 1
ATOM 782 C CA . GLU A 1 100 ? 1.648 -1.010 -19.888 1.00 95.06 100 GLU A CA 1
ATOM 783 C C . GLU A 1 100 ? 0.817 -2.263 -19.581 1.00 95.06 100 GLU A C 1
ATOM 785 O O . GLU A 1 100 ? 0.846 -3.216 -20.346 1.00 95.06 100 GLU A O 1
ATOM 790 N N . THR A 1 101 ? 0.102 -2.311 -18.448 1.00 93.56 101 THR A N 1
ATOM 791 C CA . THR A 1 101 ? -0.508 -3.564 -17.951 1.00 93.56 101 THR A CA 1
ATOM 792 C C . THR A 1 101 ? -1.878 -3.416 -17.298 1.00 93.56 101 THR A C 1
ATOM 794 O O . THR A 1 101 ? -2.283 -4.269 -16.506 1.00 93.56 101 THR A O 1
ATOM 797 N N . GLY A 1 102 ? -2.629 -2.368 -17.641 1.00 91.12 102 GLY A N 1
ATOM 798 C CA . GLY A 1 102 ? -3.962 -2.125 -17.080 1.00 91.12 102 GLY A CA 1
ATOM 799 C C . GLY A 1 102 ? -4.910 -3.327 -17.190 1.00 91.12 102 GLY A C 1
ATOM 800 O O . GLY A 1 102 ? -5.588 -3.656 -16.219 1.00 91.12 102 GLY A O 1
ATOM 801 N N . GLU A 1 103 ? -4.908 -4.041 -18.321 1.00 92.69 103 GLU A N 1
ATOM 802 C CA . GLU A 1 103 ? -5.743 -5.240 -18.508 1.00 92.69 103 GLU A CA 1
ATOM 803 C C . GLU A 1 103 ? -5.378 -6.369 -17.533 1.00 92.69 103 GLU A C 1
ATOM 805 O O . GLU A 1 103 ? -6.262 -6.976 -16.929 1.00 92.69 103 GLU A O 1
ATOM 810 N N . HIS A 1 104 ? -4.084 -6.603 -17.299 1.00 93.88 104 HIS A N 1
ATOM 811 C CA . HIS A 1 104 ? -3.629 -7.616 -16.345 1.00 93.88 104 HIS A CA 1
ATOM 812 C C . HIS A 1 104 ? -3.944 -7.248 -14.891 1.00 93.88 104 HIS A C 1
ATOM 814 O O . HIS A 1 104 ? -4.207 -8.137 -14.080 1.00 93.88 104 HIS A O 1
ATOM 820 N N . LEU A 1 105 ? -3.948 -5.956 -14.545 1.00 92.31 105 LEU A N 1
ATOM 821 C CA . LEU A 1 105 ? -4.390 -5.505 -13.222 1.00 92.31 105 LEU A CA 1
ATOM 822 C C . LEU A 1 105 ? -5.891 -5.724 -13.011 1.00 92.31 105 LEU A C 1
ATOM 824 O O . LEU A 1 105 ? -6.298 -6.131 -11.922 1.00 92.31 105 LEU A O 1
ATOM 828 N N . ILE A 1 106 ? -6.706 -5.490 -14.044 1.00 92.81 106 ILE A N 1
ATOM 829 C CA . ILE A 1 106 ? -8.146 -5.780 -14.008 1.00 92.81 106 ILE A CA 1
ATOM 830 C C . ILE A 1 106 ? -8.370 -7.283 -13.830 1.00 92.81 106 ILE A C 1
ATOM 832 O O . ILE A 1 106 ? -9.113 -7.686 -12.938 1.00 92.81 106 ILE A O 1
ATOM 836 N N . GLU A 1 107 ? -7.669 -8.115 -14.602 1.00 94.25 107 GLU A N 1
ATOM 837 C CA . GLU A 1 107 ? -7.735 -9.572 -14.469 1.00 94.25 107 GLU A CA 1
ATOM 838 C C . GLU A 1 107 ? -7.352 -10.027 -13.054 1.00 94.25 107 GLU A C 1
ATOM 840 O O . GLU A 1 107 ? -8.066 -10.819 -12.436 1.00 94.25 107 GLU A O 1
ATOM 845 N N . LEU A 1 108 ? -6.260 -9.491 -12.500 1.00 92.62 108 LEU A N 1
ATOM 846 C CA . LEU A 1 108 ? -5.835 -9.798 -11.137 1.00 92.62 108 LEU A CA 1
ATOM 847 C C . LEU A 1 108 ? -6.916 -9.424 -10.118 1.00 92.62 108 LEU A C 1
ATOM 849 O O . LEU A 1 108 ? -7.243 -10.227 -9.241 1.00 92.62 108 LEU A O 1
ATOM 853 N N . ARG A 1 109 ? -7.498 -8.226 -10.243 1.00 92.00 109 ARG A N 1
ATOM 854 C CA . ARG A 1 109 ? -8.603 -7.773 -9.390 1.00 92.00 109 ARG A CA 1
ATOM 855 C C . ARG A 1 109 ? -9.795 -8.726 -9.477 1.00 92.00 109 ARG A C 1
ATOM 857 O O . ARG A 1 109 ? -10.334 -9.095 -8.437 1.00 92.00 109 ARG A O 1
ATOM 864 N N . ASP A 1 110 ? -10.184 -9.149 -10.674 1.00 93.06 110 ASP A N 1
ATOM 865 C CA . ASP A 1 110 ? -11.334 -10.035 -10.886 1.00 93.06 110 ASP A CA 1
ATOM 866 C C . ASP A 1 110 ? -11.094 -11.436 -10.306 1.00 93.06 110 ASP A C 1
ATOM 868 O O . ASP A 1 110 ? -11.976 -12.030 -9.671 1.00 93.06 110 ASP A O 1
ATOM 872 N N . VAL A 1 111 ? -9.873 -11.958 -10.448 1.00 92.19 111 VAL A N 1
ATOM 873 C CA . VAL A 1 111 ? -9.474 -13.224 -9.826 1.00 92.19 111 VAL A CA 1
ATOM 874 C C . VAL A 1 111 ? -9.573 -13.125 -8.304 1.00 92.19 111 VAL A C 1
ATOM 876 O O . VAL A 1 111 ? -10.189 -14.005 -7.691 1.00 92.19 111 VAL A O 1
ATOM 879 N N . LEU A 1 112 ? -9.032 -12.054 -7.710 1.00 90.19 112 LEU A N 1
ATOM 880 C CA . LEU A 1 112 ? -9.057 -11.785 -6.266 1.00 90.19 112 LEU A CA 1
ATOM 881 C C . LEU A 1 112 ? -10.485 -11.551 -5.736 1.00 90.19 112 LEU A C 1
ATOM 883 O O . LEU A 1 112 ? -10.841 -12.077 -4.680 1.00 90.19 112 LEU A O 1
ATOM 887 N N . ALA A 1 113 ? -11.349 -10.866 -6.490 1.00 89.62 113 ALA A N 1
ATOM 888 C CA . ALA A 1 113 ? -12.771 -10.685 -6.170 1.00 89.62 113 ALA A CA 1
ATOM 889 C C . ALA A 1 113 ? -13.522 -12.028 -6.049 1.00 89.62 113 ALA A C 1
ATOM 891 O O . ALA A 1 113 ? -14.481 -12.181 -5.280 1.00 89.62 113 ALA A O 1
ATOM 892 N N . GLY A 1 114 ? -13.048 -13.053 -6.761 1.00 88.94 114 GLY A N 1
ATOM 893 C CA . GLY A 1 114 ? -13.536 -14.422 -6.634 1.00 88.94 114 GLY A CA 1
ATOM 894 C C . GLY A 1 114 ? -13.319 -15.054 -5.255 1.00 88.94 114 GLY A C 1
ATOM 895 O O . GLY A 1 114 ? -14.081 -15.948 -4.897 1.00 88.94 114 GLY A O 1
ATOM 896 N N . TYR A 1 115 ? -12.354 -14.577 -4.464 1.00 86.44 115 TYR A N 1
ATOM 897 C CA . TYR A 1 115 ? -12.046 -15.114 -3.131 1.00 86.44 115 TYR A CA 1
ATOM 898 C C . TYR A 1 115 ? -12.867 -14.483 -2.023 1.00 86.44 115 TYR A C 1
ATOM 900 O O . TYR A 1 115 ? -13.020 -15.097 -0.973 1.00 86.44 115 TYR A O 1
ATOM 908 N N . VAL A 1 116 ? -13.380 -13.268 -2.219 1.00 85.75 116 VAL A N 1
ATOM 909 C CA . VAL A 1 116 ? -13.886 -12.442 -1.118 1.00 85.75 116 VAL A CA 1
ATOM 910 C C . VAL A 1 116 ? -15.379 -12.190 -1.200 1.00 85.75 116 VAL A C 1
ATOM 912 O O . VAL A 1 116 ? -15.972 -12.073 -2.273 1.00 85.75 116 VAL A O 1
ATOM 915 N N . ILE A 1 117 ? -15.998 -12.083 -0.028 1.00 83.00 117 ILE A N 1
ATOM 916 C CA . ILE A 1 117 ? -17.333 -11.509 0.126 1.00 83.00 117 ILE A CA 1
ATOM 917 C C . ILE A 1 117 ? -17.187 -9.985 0.175 1.00 83.00 117 ILE A C 1
ATOM 919 O O . ILE A 1 117 ? -16.396 -9.471 0.969 1.00 83.00 117 ILE A O 1
ATOM 923 N N . GLY A 1 118 ? -17.993 -9.269 -0.611 1.00 81.00 118 GLY A N 1
ATOM 924 C CA . GLY A 1 118 ? -17.963 -7.808 -0.673 1.00 81.00 118 GLY A CA 1
ATOM 925 C C . GLY A 1 118 ? -16.703 -7.297 -1.365 1.00 81.00 118 GLY A C 1
ATOM 926 O O . GLY A 1 118 ? -15.848 -6.694 -0.712 1.00 81.00 118 GLY A O 1
ATOM 927 N N . ASP A 1 119 ? -16.543 -7.628 -2.643 1.00 82.56 119 ASP A N 1
ATOM 928 C CA . ASP A 1 119 ? -15.422 -7.218 -3.495 1.00 82.56 119 ASP A CA 1
ATOM 929 C C . ASP A 1 119 ? -15.404 -5.711 -3.786 1.00 82.56 119 ASP A C 1
ATOM 931 O O . ASP A 1 119 ? -14.387 -5.181 -4.221 1.00 82.56 119 ASP A O 1
ATOM 935 N N . GLU A 1 120 ? -16.467 -4.984 -3.444 1.00 79.69 120 GLU A N 1
ATOM 936 C CA . GLU A 1 120 ? -16.493 -3.517 -3.450 1.00 79.69 120 GLU A CA 1
ATOM 937 C C . GLU A 1 120 ? -15.461 -2.914 -2.483 1.00 79.69 120 GLU A C 1
ATOM 939 O O . GLU A 1 120 ? -14.990 -1.796 -2.669 1.00 79.69 120 GLU A O 1
ATOM 944 N N . ALA A 1 121 ? -15.071 -3.675 -1.459 1.00 78.00 121 ALA A N 1
ATOM 945 C CA . ALA A 1 121 ? -13.994 -3.333 -0.541 1.00 78.00 121 ALA A CA 1
ATOM 946 C C . ALA A 1 121 ? -12.697 -4.069 -0.878 1.00 78.00 121 ALA A C 1
ATOM 948 O O . ALA A 1 121 ? -12.041 -4.578 0.026 1.00 78.00 121 ALA A O 1
ATOM 949 N N . LEU A 1 122 ? -12.364 -4.201 -2.160 1.00 86.44 122 LEU A N 1
ATOM 950 C CA . LEU A 1 122 ? -11.084 -4.715 -2.635 1.00 86.44 122 LEU A CA 1
ATOM 951 C C . LEU A 1 122 ? -10.384 -3.617 -3.444 1.00 86.44 122 LEU A C 1
ATOM 953 O O . LEU A 1 122 ? -10.798 -3.302 -4.557 1.00 86.44 122 LEU A O 1
ATOM 957 N N . ALA A 1 123 ? -9.318 -3.058 -2.877 1.00 86.88 123 ALA A N 1
ATOM 958 C CA . ALA A 1 123 ? -8.447 -2.079 -3.514 1.00 86.88 123 ALA A CA 1
ATOM 959 C C . ALA A 1 123 ? -7.199 -2.788 -4.053 1.00 86.88 123 ALA A C 1
ATOM 961 O O . ALA A 1 123 ? -6.356 -3.247 -3.278 1.00 86.88 123 ALA A O 1
ATOM 962 N N . VAL A 1 124 ? -7.090 -2.898 -5.380 1.00 90.31 124 VAL A N 1
ATOM 963 C CA . VAL A 1 124 ? -5.958 -3.539 -6.069 1.00 90.31 124 VAL A CA 1
ATOM 964 C C . VAL A 1 124 ? -5.348 -2.560 -7.050 1.00 90.31 124 VAL A C 1
ATOM 966 O O . VAL A 1 124 ? -6.026 -2.115 -7.970 1.00 90.31 124 VAL A O 1
ATOM 969 N N . GLY A 1 125 ? -4.072 -2.223 -6.846 1.00 86.81 125 GLY A N 1
ATOM 970 C CA . GLY A 1 125 ? -3.387 -1.252 -7.701 1.00 86.81 125 GLY A CA 1
ATOM 971 C C . GLY A 1 125 ? -3.909 0.177 -7.552 1.00 86.81 125 GLY A C 1
ATOM 972 O O . GLY A 1 125 ? -3.673 1.003 -8.423 1.00 86.81 125 GLY A O 1
ATOM 973 N N . GLU A 1 126 ? -4.616 0.475 -6.462 1.00 90.25 126 GLU A N 1
ATOM 974 C CA . GLU A 1 126 ? -5.012 1.844 -6.116 1.00 90.25 126 GLU A CA 1
ATOM 975 C C . GLU A 1 126 ? -3.880 2.603 -5.417 1.00 90.25 126 GLU A C 1
ATOM 977 O O . GLU A 1 126 ? -3.752 3.815 -5.561 1.00 90.25 126 GLU A O 1
ATOM 982 N N . ASP A 1 127 ? -3.065 1.880 -4.650 1.00 94.19 127 ASP A N 1
ATOM 983 C CA . ASP A 1 127 ? -1.969 2.420 -3.863 1.00 94.19 127 ASP A CA 1
ATOM 984 C C . ASP A 1 127 ? -0.635 1.908 -4.417 1.00 94.19 127 ASP A C 1
ATOM 986 O O . ASP A 1 127 ? -0.529 0.762 -4.875 1.00 94.19 127 ASP A O 1
ATOM 990 N N . ALA A 1 128 ? 0.406 2.732 -4.322 1.00 96.50 128 ALA A N 1
ATOM 991 C CA . ALA A 1 128 ? 1.748 2.319 -4.687 1.00 96.50 128 ALA A CA 1
ATOM 992 C C . ALA A 1 128 ? 2.840 2.965 -3.865 1.00 96.50 128 ALA A C 1
ATOM 994 O O . ALA A 1 128 ? 2.696 4.075 -3.370 1.00 96.50 128 ALA A O 1
ATOM 995 N N . VAL A 1 129 ? 3.966 2.275 -3.754 1.00 97.12 129 VAL A N 1
ATOM 996 C CA . VAL A 1 129 ? 5.108 2.742 -2.973 1.00 97.12 129 VAL A CA 1
ATOM 997 C C . VAL A 1 129 ? 6.410 2.450 -3.707 1.00 97.12 129 VAL A C 1
ATOM 999 O O . VAL A 1 1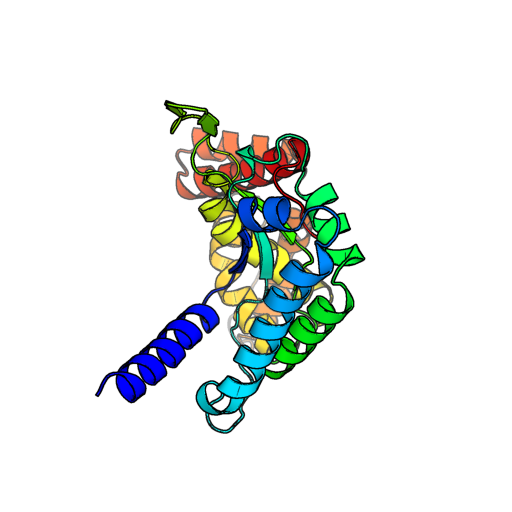29 ? 6.551 1.408 -4.345 1.00 97.12 129 VAL A O 1
ATOM 1002 N N . VAL A 1 130 ? 7.377 3.357 -3.625 1.00 96.94 130 VAL A N 1
ATOM 1003 C CA . VAL A 1 130 ? 8.742 3.108 -4.108 1.00 96.94 130 VAL A CA 1
ATOM 1004 C C . VAL A 1 130 ? 9.648 2.790 -2.926 1.00 96.94 130 VAL A C 1
ATOM 1006 O O . VAL A 1 130 ? 9.641 3.467 -1.900 1.00 96.94 130 VAL A O 1
ATOM 1009 N N . LEU A 1 131 ? 10.403 1.708 -3.058 1.00 95.94 131 LEU A N 1
ATOM 1010 C CA . LEU A 1 131 ? 11.170 1.083 -1.996 1.00 95.94 131 LEU A CA 1
ATOM 1011 C C . LEU A 1 131 ? 12.619 0.911 -2.433 1.00 95.94 131 LEU A C 1
ATOM 1013 O O . LEU A 1 131 ? 12.919 0.301 -3.463 1.00 95.94 131 LEU A O 1
ATOM 1017 N N . SER A 1 132 ? 13.535 1.365 -1.592 1.00 93.44 132 SER A N 1
ATOM 1018 C CA . SER A 1 132 ? 14.927 0.950 -1.648 1.00 93.44 132 SER A CA 1
ATOM 1019 C C . SER A 1 132 ? 15.492 0.777 -0.244 1.00 93.44 132 SER A C 1
ATOM 1021 O O . SER A 1 132 ? 15.328 1.629 0.627 1.00 93.44 132 SER A O 1
ATOM 1023 N N . SER A 1 133 ? 16.143 -0.360 -0.013 1.00 88.88 133 SER A N 1
ATOM 1024 C CA . SER A 1 133 ? 16.767 -0.694 1.267 1.00 88.88 133 SER A CA 1
ATOM 1025 C C . SER A 1 133 ? 18.156 -0.089 1.442 1.00 88.88 133 SER A C 1
ATOM 1027 O O . SER A 1 133 ? 18.697 -0.155 2.541 1.00 88.88 133 SER A O 1
ATOM 1029 N N . ALA A 1 134 ? 18.758 0.407 0.364 1.00 87.19 134 ALA A N 1
ATOM 1030 C CA . ALA A 1 134 ? 20.085 0.999 0.350 1.00 87.19 134 ALA A CA 1
ATOM 1031 C C . ALA A 1 134 ? 20.311 1.686 -0.995 1.00 87.19 134 ALA A C 1
ATOM 1033 O O . ALA A 1 134 ? 19.785 1.235 -2.010 1.00 87.19 134 ALA A O 1
ATOM 1034 N N . LYS A 1 135 ? 21.175 2.694 -1.033 1.00 83.12 135 LYS A N 1
ATOM 1035 C CA . LYS A 1 135 ? 21.647 3.243 -2.303 1.00 83.12 135 LYS A CA 1
ATOM 1036 C C . LYS A 1 135 ? 22.823 2.419 -2.817 1.00 83.12 135 LYS A C 1
ATOM 1038 O O . LYS A 1 135 ? 23.831 2.273 -2.116 1.00 83.12 135 LYS A O 1
ATOM 1043 N N . PHE A 1 136 ? 22.708 1.898 -4.035 1.00 80.25 136 PHE A N 1
ATOM 1044 C CA . PHE A 1 136 ? 23.778 1.144 -4.679 1.00 80.25 136 PHE A CA 1
ATOM 1045 C C . PHE A 1 136 ? 24.606 2.052 -5.594 1.00 80.25 136 PHE A C 1
ATOM 1047 O O . PHE A 1 136 ? 24.115 2.603 -6.575 1.00 80.25 136 PHE A O 1
ATOM 1054 N N . GLU A 1 137 ? 25.895 2.181 -5.289 1.00 76.94 137 GLU A N 1
ATOM 1055 C CA . GLU A 1 137 ? 26.879 2.869 -6.124 1.00 76.94 137 GLU A CA 1
ATOM 1056 C C . GLU A 1 137 ? 27.994 1.883 -6.522 1.00 76.94 137 GLU A C 1
ATOM 1058 O O . GLU A 1 137 ? 28.250 0.905 -5.808 1.00 76.94 137 GLU A O 1
ATOM 1063 N N . PRO A 1 138 ? 28.699 2.094 -7.649 1.00 79.62 138 PRO A N 1
ATOM 1064 C CA . PRO A 1 138 ? 29.820 1.238 -8.023 1.00 79.62 138 PRO A CA 1
ATOM 1065 C C . PRO A 1 138 ? 30.870 1.150 -6.900 1.00 79.62 138 PRO A C 1
ATOM 1067 O O . PRO A 1 138 ? 31.584 2.108 -6.618 1.00 79.62 138 PRO A O 1
ATOM 1070 N N . GLY A 1 139 ? 30.960 -0.014 -6.248 1.00 80.31 139 GLY A N 1
ATOM 1071 C CA . GLY A 1 139 ? 31.904 -0.273 -5.155 1.00 80.31 139 GLY A CA 1
ATOM 1072 C C . GLY A 1 139 ? 31.483 0.229 -3.765 1.00 80.31 139 GLY A C 1
ATOM 1073 O O . GLY A 1 139 ? 32.271 0.082 -2.830 1.00 80.31 139 GLY A O 1
ATOM 1074 N N . ARG A 1 140 ? 30.272 0.779 -3.590 1.00 86.19 140 ARG A N 1
ATOM 1075 C CA . ARG A 1 140 ? 29.750 1.239 -2.290 1.00 86.19 140 ARG A CA 1
ATOM 1076 C C . ARG A 1 140 ? 28.258 0.933 -2.151 1.00 86.19 140 ARG A C 1
ATOM 1078 O O . ARG A 1 140 ? 27.475 1.185 -3.056 1.00 86.19 140 ARG A O 1
ATOM 1085 N N . ILE A 1 141 ? 27.866 0.432 -0.982 1.00 85.94 141 ILE A N 1
ATOM 1086 C CA . ILE A 1 141 ? 26.459 0.280 -0.595 1.00 85.94 141 ILE A CA 1
ATOM 1087 C C . ILE A 1 141 ? 26.222 1.213 0.583 1.00 85.94 141 ILE A C 1
ATOM 1089 O O . ILE A 1 141 ? 26.892 1.086 1.609 1.00 85.94 141 ILE A O 1
ATOM 1093 N N . ASP A 1 142 ? 25.299 2.155 0.427 1.00 86.06 142 ASP A N 1
ATOM 1094 C CA . ASP A 1 142 ? 24.905 3.066 1.496 1.00 86.06 142 ASP A CA 1
ATOM 1095 C C . ASP A 1 142 ? 23.592 2.595 2.131 1.00 86.06 142 ASP A C 1
ATOM 1097 O O . ASP A 1 142 ? 22.513 2.766 1.563 1.00 86.06 142 ASP A O 1
ATOM 1101 N N . LEU A 1 143 ? 23.702 1.953 3.296 1.00 85.56 143 LEU A N 1
ATOM 1102 C CA . LEU A 1 143 ? 22.565 1.395 4.038 1.00 85.56 143 LEU A CA 1
ATOM 1103 C C . LEU A 1 143 ? 21.749 2.465 4.781 1.00 85.56 143 LEU A C 1
ATOM 1105 O O . LEU A 1 143 ? 20.644 2.173 5.237 1.00 85.56 143 LEU A O 1
ATOM 1109 N N . GLU A 1 144 ? 22.278 3.682 4.933 1.00 86.00 144 GLU A N 1
ATOM 1110 C CA . GLU A 1 144 ? 21.559 4.782 5.587 1.00 86.00 144 GLU A CA 1
ATOM 1111 C C . GLU A 1 144 ? 20.577 5.447 4.613 1.00 86.00 144 GLU A C 1
ATOM 1113 O O . GLU A 1 144 ? 19.511 5.913 5.016 1.00 86.00 144 GLU A O 1
ATOM 1118 N N . ALA A 1 145 ? 20.887 5.410 3.315 1.00 84.38 145 ALA A N 1
ATOM 1119 C CA . ALA A 1 145 ? 20.047 5.921 2.238 1.00 84.38 145 ALA A CA 1
ATOM 1120 C C . ALA A 1 145 ? 18.901 4.951 1.881 1.00 84.38 145 ALA A C 1
ATOM 1122 O O . ALA A 1 145 ? 18.918 4.286 0.843 1.00 84.38 145 ALA A O 1
ATOM 1123 N N . ARG A 1 146 ? 17.894 4.872 2.757 1.00 89.69 146 ARG A N 1
ATOM 1124 C CA . ARG A 1 146 ? 16.674 4.068 2.570 1.00 89.69 146 ARG A CA 1
ATOM 1125 C C . ARG A 1 146 ? 15.535 4.925 2.027 1.00 89.69 146 ARG A C 1
ATOM 1127 O O . ARG A 1 146 ? 15.349 6.061 2.449 1.00 89.69 146 ARG A O 1
ATOM 1134 N N . VAL A 1 147 ? 14.741 4.358 1.125 1.00 91.31 147 VAL A N 1
ATOM 1135 C CA . VAL A 1 147 ? 13.552 4.996 0.544 1.00 91.31 147 VAL A CA 1
ATOM 1136 C C . VAL A 1 147 ? 12.346 4.108 0.816 1.00 91.31 147 VAL A C 1
ATOM 1138 O O . VAL A 1 147 ? 12.370 2.926 0.484 1.00 91.31 147 VAL A O 1
ATOM 1141 N N . GLY A 1 148 ? 11.314 4.648 1.465 1.00 89.62 148 GLY A N 1
ATOM 1142 C CA . GLY A 1 148 ? 10.005 4.004 1.655 1.00 89.62 148 GLY A CA 1
ATOM 1143 C C . GLY A 1 148 ? 9.952 2.755 2.550 1.00 89.62 148 GLY A C 1
ATOM 1144 O O . GLY A 1 148 ? 8.872 2.383 2.996 1.00 89.62 148 GLY A O 1
ATOM 1145 N N . VAL A 1 149 ? 11.080 2.115 2.878 1.00 91.06 149 VAL A N 1
ATOM 1146 C CA . VAL A 1 149 ? 11.114 0.904 3.727 1.00 91.06 149 VAL A CA 1
ATOM 1147 C C . VAL A 1 149 ? 10.593 1.176 5.140 1.00 91.06 149 VAL A C 1
ATOM 1149 O O . VAL A 1 149 ? 9.913 0.334 5.720 1.00 91.06 149 VAL A O 1
ATOM 1152 N N . ASP A 1 150 ? 10.836 2.370 5.676 1.00 91.56 150 ASP A N 1
ATOM 1153 C CA . ASP A 1 150 ? 10.327 2.756 6.996 1.00 91.56 150 ASP A CA 1
ATOM 1154 C C . ASP A 1 150 ? 8.791 2.947 7.006 1.00 91.56 150 ASP A C 1
ATOM 1156 O O . ASP A 1 150 ? 8.182 3.001 8.071 1.00 91.56 150 ASP A O 1
ATOM 1160 N N . LEU A 1 151 ? 8.133 2.950 5.835 1.00 94.00 151 LEU A N 1
ATOM 1161 C CA . LEU A 1 151 ? 6.675 3.059 5.704 1.00 94.00 151 LEU A CA 1
ATOM 1162 C C . LEU A 1 151 ? 5.941 1.723 5.847 1.00 94.00 151 LEU A C 1
ATOM 1164 O O . LEU A 1 151 ? 4.715 1.725 5.915 1.00 94.00 151 LEU A O 1
ATOM 1168 N N . MET A 1 152 ? 6.642 0.583 5.914 1.00 91.94 152 MET A N 1
ATOM 1169 C CA . MET A 1 152 ? 5.988 -0.734 5.986 1.00 91.94 152 MET A CA 1
ATOM 1170 C C . MET A 1 152 ? 5.053 -0.851 7.192 1.00 91.94 152 MET A C 1
ATOM 1172 O O . MET A 1 152 ? 3.911 -1.290 7.059 1.00 91.94 152 MET A O 1
ATOM 1176 N N . LEU A 1 153 ? 5.524 -0.423 8.364 1.00 91.94 153 LEU A N 1
ATOM 1177 C CA . LEU A 1 153 ? 4.731 -0.469 9.586 1.00 91.94 153 LEU A CA 1
ATOM 1178 C C . LEU A 1 153 ? 3.612 0.594 9.596 1.00 91.94 153 LEU A C 1
ATOM 1180 O O . LEU A 1 153 ? 2.470 0.214 9.866 1.00 91.94 153 LEU A O 1
ATOM 1184 N N . PRO A 1 154 ? 3.867 1.869 9.227 1.00 93.38 154 PRO A N 1
ATOM 1185 C CA . PRO A 1 154 ? 2.806 2.853 9.019 1.00 93.38 154 PRO A CA 1
ATOM 1186 C C . PRO A 1 154 ? 1.684 2.382 8.084 1.00 93.38 154 PRO A C 1
ATOM 1188 O O . PRO A 1 154 ? 0.507 2.503 8.430 1.00 93.38 154 PRO A O 1
ATOM 1191 N N . LEU A 1 155 ? 2.029 1.799 6.930 1.00 92.31 155 LEU A N 1
ATOM 1192 C CA . LEU A 1 155 ? 1.056 1.291 5.958 1.00 92.31 155 LEU A CA 1
ATOM 1193 C C . LEU A 1 155 ? 0.217 0.158 6.549 1.00 92.31 155 LEU A C 1
ATOM 1195 O O . LEU A 1 155 ? -1.005 0.192 6.439 1.00 92.31 155 LEU A O 1
ATOM 1199 N N . ALA A 1 156 ? 0.848 -0.810 7.215 1.00 88.19 156 ALA A N 1
ATOM 1200 C CA . ALA A 1 156 ? 0.143 -1.932 7.827 1.00 88.19 156 ALA A CA 1
ATOM 1201 C C . ALA A 1 156 ? -0.782 -1.506 8.982 1.00 88.19 156 ALA A C 1
ATOM 1203 O O . ALA A 1 156 ? -1.822 -2.124 9.191 1.00 88.19 156 ALA A O 1
ATOM 1204 N N . ALA A 1 157 ? -0.424 -0.455 9.725 1.00 87.50 157 ALA A N 1
ATOM 1205 C CA . ALA A 1 157 ? -1.176 -0.013 10.897 1.00 87.50 157 ALA A CA 1
ATOM 1206 C C . ALA A 1 157 ? -2.338 0.937 10.559 1.00 87.50 157 ALA A C 1
ATOM 1208 O O . ALA A 1 157 ? -3.425 0.817 11.125 1.00 87.50 157 ALA A O 1
ATOM 1209 N N . VAL A 1 158 ? -2.114 1.903 9.664 1.00 87.31 158 VAL A N 1
ATOM 1210 C CA . VAL A 1 158 ? -3.055 3.014 9.432 1.00 87.31 158 VAL A CA 1
ATOM 1211 C C . VAL A 1 158 ? -3.961 2.754 8.232 1.00 87.31 158 VAL A C 1
ATOM 1213 O O . VAL A 1 158 ? -5.165 3.012 8.301 1.00 87.31 158 VAL A O 1
ATOM 1216 N N . LEU A 1 159 ? -3.412 2.225 7.135 1.00 86.69 159 LEU A N 1
ATOM 1217 C CA . LEU A 1 159 ? -4.134 2.136 5.865 1.00 86.69 159 LEU A CA 1
ATOM 1218 C C . LEU A 1 159 ? -5.365 1.209 5.929 1.00 86.69 159 LEU A C 1
ATOM 1220 O O . LEU A 1 159 ? -6.420 1.616 5.431 1.00 86.69 159 LEU A O 1
ATOM 1224 N N . PRO A 1 160 ? -5.322 0.029 6.589 1.00 84.56 160 PRO A N 1
ATOM 1225 C CA . PRO A 1 160 ? -6.519 -0.788 6.787 1.00 84.56 160 PRO A CA 1
ATOM 1226 C C . PRO A 1 160 ? -7.634 -0.039 7.511 1.00 84.56 160 PRO A C 1
ATOM 1228 O O . PRO A 1 160 ? -8.791 -0.113 7.110 1.00 84.56 160 PRO A O 1
ATOM 1231 N N . VAL A 1 161 ? -7.298 0.735 8.546 1.00 80.69 161 VAL A N 1
ATOM 1232 C CA . VAL A 1 161 ? -8.280 1.497 9.329 1.00 80.69 161 VAL A CA 1
ATOM 1233 C C . VAL A 1 161 ? -8.955 2.559 8.463 1.00 80.69 161 VAL A C 1
ATOM 1235 O O . VAL A 1 161 ? -10.186 2.617 8.428 1.00 80.69 161 VAL A O 1
ATOM 1238 N N . GLU A 1 162 ? -8.177 3.350 7.718 1.00 81.62 162 GLU A N 1
ATOM 1239 C CA . GLU A 1 162 ? -8.703 4.355 6.780 1.00 81.62 162 GLU A CA 1
ATOM 1240 C C . GLU A 1 162 ? -9.653 3.720 5.750 1.00 81.62 162 GLU A C 1
ATOM 1242 O O . GLU A 1 162 ? -10.777 4.192 5.544 1.00 81.62 162 GLU A O 1
ATOM 1247 N N . ARG A 1 163 ? -9.237 2.607 5.137 1.00 81.62 163 ARG A N 1
ATOM 1248 C CA . ARG A 1 163 ? -10.014 1.905 4.107 1.00 81.62 163 ARG A CA 1
ATOM 1249 C C . ARG A 1 163 ? -11.282 1.262 4.667 1.00 81.62 163 ARG A C 1
ATOM 1251 O O . ARG A 1 163 ? -12.357 1.424 4.088 1.00 81.62 163 ARG A O 1
ATOM 1258 N N . HIS A 1 164 ? -11.198 0.608 5.825 1.00 78.06 164 HIS A N 1
ATOM 1259 C CA . HIS A 1 164 ? -12.344 -0.021 6.486 1.00 78.06 164 HIS A CA 1
ATOM 1260 C C . HIS A 1 164 ? -13.432 1.002 6.815 1.00 78.06 164 HIS A C 1
ATOM 1262 O O . HIS A 1 164 ? -14.610 0.751 6.547 1.00 78.06 164 HIS A O 1
ATOM 1268 N N . LEU A 1 165 ? -13.049 2.166 7.348 1.00 76.19 165 LEU A N 1
ATOM 1269 C CA . LEU A 1 165 ? -13.987 3.248 7.655 1.00 76.19 165 LEU A CA 1
ATOM 1270 C C . LEU A 1 165 ? -14.636 3.810 6.391 1.00 76.19 165 LEU A C 1
ATOM 1272 O O . LEU A 1 165 ? -15.850 4.017 6.368 1.00 76.19 165 LEU A O 1
ATOM 1276 N N . ARG A 1 166 ? -13.858 3.994 5.321 1.00 77.50 166 ARG A N 1
ATOM 1277 C CA . ARG A 1 166 ? -14.363 4.473 4.030 1.00 77.50 166 ARG A CA 1
ATOM 1278 C C . ARG A 1 166 ? -15.417 3.536 3.441 1.00 77.50 166 ARG A C 1
ATOM 1280 O O . ARG A 1 166 ? -16.528 3.979 3.155 1.00 77.50 166 ARG A O 1
ATOM 1287 N N . TRP A 1 167 ? -15.100 2.252 3.278 1.00 76.62 167 TRP A N 1
ATOM 1288 C CA . TRP A 1 167 ? -16.021 1.276 2.675 1.00 76.62 167 TRP A CA 1
ATOM 1289 C C . TRP A 1 167 ? -17.304 1.119 3.482 1.00 76.62 167 TRP A C 1
ATOM 1291 O O . TRP A 1 167 ? -18.410 1.048 2.942 1.00 76.62 167 TRP A O 1
ATOM 1301 N N . ALA A 1 168 ? -17.161 1.110 4.802 1.00 70.25 168 ALA A N 1
ATOM 1302 C CA . ALA A 1 168 ? -18.291 0.992 5.693 1.00 70.25 168 ALA A CA 1
ATOM 1303 C C . ALA A 1 168 ? -19.158 2.272 5.703 1.00 70.25 168 ALA A C 1
ATOM 1305 O O . ALA A 1 168 ? -20.385 2.171 5.757 1.00 70.25 168 ALA A O 1
ATOM 1306 N N . GLY A 1 169 ? -18.556 3.459 5.553 1.00 67.25 169 GLY A N 1
ATOM 1307 C CA . GLY A 1 169 ? -19.263 4.732 5.375 1.00 67.25 169 GLY A CA 1
ATOM 1308 C C . GLY A 1 169 ? -20.042 4.824 4.058 1.00 67.25 169 GLY A C 1
ATOM 1309 O O . GLY A 1 169 ? -21.174 5.312 4.049 1.00 67.25 169 GLY A O 1
ATOM 1310 N N . LYS A 1 170 ? -19.497 4.282 2.960 1.00 70.44 170 LYS A N 1
ATOM 1311 C CA . LYS A 1 170 ? -20.178 4.232 1.653 1.00 70.44 170 LYS A CA 1
ATOM 1312 C C . LYS A 1 170 ? -21.330 3.216 1.589 1.00 70.44 170 LYS A C 1
ATOM 1314 O O . LYS A 1 170 ? -22.112 3.245 0.645 1.00 70.44 170 LYS A O 1
ATOM 1319 N N . LYS A 1 171 ? -21.486 2.348 2.602 1.00 65.88 171 LYS A N 1
ATOM 1320 C CA . LYS A 1 171 ? -22.466 1.236 2.639 1.00 65.88 171 LYS A CA 1
ATOM 1321 C C . LYS A 1 171 ? -22.349 0.276 1.446 1.00 65.88 171 LYS A C 1
ATOM 1323 O O . LYS A 1 171 ? -23.302 -0.430 1.130 1.00 65.88 171 LYS A O 1
ATOM 1328 N N . GLU A 1 172 ? -21.180 0.237 0.819 1.00 65.38 172 GLU A N 1
ATOM 1329 C CA . GLU A 1 172 ? -20.898 -0.574 -0.370 1.00 65.38 172 GLU A CA 1
ATOM 1330 C C . GLU A 1 172 ? -20.634 -2.043 -0.020 1.00 65.38 172 GLU A C 1
ATOM 1332 O O . GLU A 1 172 ? -20.588 -2.884 -0.905 1.00 65.38 172 GLU A O 1
ATOM 1337 N N . ILE A 1 173 ? -20.502 -2.375 1.270 1.00 73.19 173 ILE A N 1
ATOM 1338 C CA . ILE A 1 173 ? -20.120 -3.714 1.725 1.00 73.19 173 ILE A CA 1
ATOM 1339 C C . ILE A 1 173 ? -21.226 -4.456 2.487 1.00 73.19 173 ILE A C 1
ATOM 1341 O O . ILE A 1 173 ? -21.956 -3.856 3.286 1.00 73.19 173 ILE A O 1
ATOM 1345 N N . PRO A 1 174 ? -21.304 -5.796 2.356 1.00 76.88 174 PRO A N 1
ATOM 1346 C CA . PRO A 1 174 ? -22.216 -6.621 3.140 1.00 76.88 174 PRO A CA 1
ATOM 1347 C C . PRO A 1 174 ? -22.042 -6.430 4.653 1.00 76.88 174 PRO A C 1
ATOM 1349 O O . PRO A 1 174 ? -20.926 -6.374 5.167 1.00 76.88 174 PRO A O 1
ATOM 1352 N N . ALA A 1 175 ? -23.143 -6.443 5.413 1.00 71.75 175 ALA A N 1
ATOM 1353 C CA . ALA A 1 175 ? -23.123 -6.184 6.860 1.00 71.75 175 ALA A CA 1
ATOM 1354 C C . ALA A 1 175 ? -22.194 -7.125 7.659 1.00 71.75 175 ALA A C 1
ATOM 1356 O O . ALA A 1 175 ? -21.595 -6.721 8.657 1.00 71.75 175 ALA A O 1
ATOM 1357 N N . LYS A 1 176 ? -22.047 -8.384 7.215 1.00 74.00 176 LYS A N 1
ATOM 1358 C CA . LYS A 1 176 ? -21.117 -9.360 7.811 1.00 74.00 176 LYS A CA 1
ATOM 1359 C C . LYS A 1 176 ? -19.655 -8.922 7.647 1.00 74.00 176 LYS A C 1
ATOM 1361 O O . LYS A 1 176 ? -18.883 -9.065 8.591 1.00 74.00 176 LYS A O 1
ATOM 1366 N N . VAL A 1 177 ? -19.312 -8.373 6.481 1.00 72.00 177 VAL A N 1
ATOM 1367 C CA . VAL A 1 177 ? -17.986 -7.827 6.160 1.00 72.00 177 VAL A CA 1
ATOM 1368 C C . VAL A 1 177 ? -17.758 -6.545 6.948 1.00 72.00 177 VAL A C 1
ATOM 1370 O O . VAL A 1 177 ? -16.792 -6.469 7.697 1.00 72.00 177 VAL A O 1
ATOM 1373 N N . ALA A 1 178 ? -18.703 -5.599 6.905 1.00 68.75 178 ALA A N 1
ATOM 1374 C CA . ALA A 1 178 ? -18.623 -4.351 7.668 1.00 68.75 178 ALA A CA 1
ATOM 1375 C C . ALA A 1 178 ? -18.342 -4.597 9.158 1.00 68.75 178 ALA A C 1
ATOM 1377 O O . ALA A 1 178 ? -17.479 -3.960 9.753 1.00 68.75 178 ALA A O 1
ATOM 1378 N N . LYS A 1 179 ? -19.020 -5.581 9.759 1.00 69.00 179 LYS A N 1
ATOM 1379 C CA . LYS A 1 179 ? -18.798 -5.972 11.153 1.00 69.00 179 LYS A CA 1
ATOM 1380 C C . LYS A 1 179 ? -17.386 -6.508 11.416 1.00 69.00 179 LYS A C 1
ATOM 1382 O O . LYS A 1 179 ? -16.828 -6.201 12.465 1.00 69.00 179 LYS A O 1
ATOM 1387 N N . ALA A 1 180 ? -16.844 -7.338 10.524 1.00 70.62 180 ALA A N 1
ATOM 1388 C CA . ALA A 1 180 ? -15.504 -7.903 10.684 1.00 70.62 180 ALA A CA 1
ATOM 1389 C C . ALA A 1 180 ? -14.425 -6.815 10.579 1.00 70.62 180 ALA A C 1
ATOM 1391 O O . ALA A 1 180 ? -13.563 -6.734 11.449 1.00 70.62 180 ALA A O 1
ATOM 1392 N N . LEU A 1 181 ? -14.547 -5.931 9.583 1.00 66.81 181 LEU A N 1
ATOM 1393 C CA . LEU A 1 181 ? -13.606 -4.835 9.339 1.00 66.81 181 LEU A CA 1
ATOM 1394 C C . LEU A 1 181 ? -13.615 -3.798 10.469 1.00 66.81 181 LEU A C 1
ATOM 1396 O O . LEU A 1 181 ? -12.559 -3.405 10.963 1.00 66.81 181 LEU A O 1
ATOM 1400 N N . VAL A 1 182 ? -14.809 -3.407 10.929 1.00 65.06 182 VAL A N 1
ATOM 1401 C CA . VAL A 1 182 ? -14.970 -2.405 11.993 1.00 65.06 182 VAL A CA 1
ATOM 1402 C C . VAL A 1 182 ? -14.502 -2.931 13.351 1.00 65.06 182 VAL A C 1
ATOM 1404 O O . VAL A 1 182 ? -13.976 -2.164 14.149 1.00 65.06 182 VAL A O 1
ATOM 1407 N N . ARG A 1 183 ? -14.661 -4.229 13.643 1.00 66.38 183 ARG A N 1
ATOM 1408 C CA . ARG A 1 183 ? -14.182 -4.798 14.914 1.00 66.38 183 ARG A CA 1
ATOM 1409 C C . ARG A 1 183 ? -12.667 -4.642 15.064 1.00 66.38 183 ARG A C 1
ATOM 1411 O O . ARG A 1 183 ? -12.223 -4.264 16.138 1.00 66.38 183 ARG A O 1
ATOM 1418 N N . ASN A 1 184 ? -11.907 -4.897 14.000 1.00 64.69 184 ASN A N 1
ATOM 1419 C CA . ASN A 1 184 ? -10.448 -4.793 14.035 1.00 64.69 184 ASN A CA 1
ATOM 1420 C C . ASN A 1 184 ? -9.987 -3.321 14.070 1.00 64.69 184 ASN A C 1
ATOM 1422 O O . ASN A 1 184 ? -8.988 -3.000 14.702 1.00 64.69 184 ASN A O 1
ATOM 1426 N N . SER A 1 185 ? -10.742 -2.403 13.451 1.00 65.50 185 SER A N 1
ATOM 1427 C CA . SER A 1 185 ? -10.397 -0.974 13.415 1.00 65.50 185 SER A CA 1
ATOM 1428 C C . SER A 1 185 ? -10.828 -0.187 14.661 1.00 65.50 185 SER A C 1
ATOM 1430 O O . SER A 1 185 ? -10.334 0.917 14.887 1.00 65.50 185 SER A O 1
ATOM 1432 N N . GLN A 1 186 ? -11.757 -0.716 15.465 1.00 65.88 186 GLN A N 1
ATOM 1433 C CA . GLN A 1 186 ? -12.300 -0.047 16.655 1.00 65.88 186 GLN A CA 1
ATOM 1434 C C . GLN A 1 186 ? -11.241 0.239 17.721 1.00 65.88 186 GLN A C 1
ATOM 1436 O O . GLN A 1 186 ? -11.304 1.287 18.357 1.00 65.88 186 GLN A O 1
ATOM 1441 N N . GLU A 1 187 ? -10.284 -0.667 17.916 1.00 67.44 187 GLU A N 1
ATOM 1442 C CA . GLU A 1 187 ? -9.232 -0.509 18.925 1.00 67.44 187 GLU A CA 1
ATOM 1443 C C . GLU A 1 187 ? -8.281 0.631 18.547 1.00 67.44 187 GLU A C 1
ATOM 1445 O O . GLU A 1 187 ? -8.080 1.558 19.331 1.00 67.44 187 GLU A O 1
ATOM 1450 N N . VAL A 1 188 ? -7.790 0.629 17.304 1.00 65.75 188 VAL A N 1
ATOM 1451 C CA . VAL A 1 188 ? -6.904 1.677 16.772 1.00 65.75 188 VAL A CA 1
ATOM 1452 C C . VAL A 1 188 ? -7.610 3.035 16.743 1.00 65.75 188 VAL A C 1
ATOM 1454 O O . VAL A 1 188 ? -7.061 4.032 17.214 1.00 65.75 188 VAL A O 1
ATOM 1457 N N . LEU A 1 189 ? -8.857 3.085 16.258 1.00 67.88 189 LEU A N 1
ATOM 1458 C CA . LEU A 1 189 ? -9.647 4.318 16.242 1.00 67.88 189 LEU A CA 1
ATOM 1459 C C . LEU A 1 189 ? -9.926 4.826 17.662 1.00 67.88 189 LEU A C 1
ATOM 1461 O O . LEU A 1 189 ? -9.856 6.028 17.911 1.00 67.88 189 LEU A O 1
ATOM 1465 N N . GLY A 1 190 ? -10.224 3.922 18.597 1.00 68.25 190 GLY A N 1
ATOM 1466 C CA . GLY A 1 190 ? -10.444 4.245 20.004 1.00 68.25 190 GLY A CA 1
ATOM 1467 C C . GLY A 1 190 ? -9.222 4.896 20.647 1.00 68.25 190 GLY A C 1
ATOM 1468 O O . GLY A 1 190 ? -9.373 5.907 21.322 1.00 68.25 190 GLY A O 1
ATOM 1469 N N . ILE A 1 191 ? -8.018 4.382 20.377 1.00 71.69 191 ILE A N 1
ATOM 1470 C CA . ILE A 1 191 ? -6.755 4.970 20.855 1.00 71.69 191 ILE A CA 1
ATOM 1471 C C . ILE A 1 191 ? -6.539 6.363 20.253 1.00 71.69 191 ILE A C 1
ATOM 1473 O O . ILE A 1 191 ? -6.269 7.324 20.970 1.00 71.69 191 ILE A O 1
ATOM 1477 N N . LEU A 1 192 ? -6.712 6.504 18.938 1.00 69.44 192 LEU A N 1
ATOM 1478 C CA . LEU A 1 192 ? -6.508 7.779 18.244 1.00 69.44 192 LEU A CA 1
ATOM 1479 C C . LEU A 1 192 ? -7.473 8.875 18.706 1.00 69.44 192 LEU A C 1
ATOM 1481 O O . LEU A 1 192 ? -7.109 10.054 18.758 1.00 69.44 192 LEU A O 1
ATOM 1485 N N . THR A 1 193 ? -8.698 8.488 19.054 1.00 66.38 193 THR A N 1
ATOM 1486 C CA . THR A 1 193 ? -9.773 9.408 19.444 1.00 66.38 193 THR A CA 1
ATOM 1487 C C . THR A 1 193 ? -9.944 9.544 20.958 1.00 66.38 193 THR A C 1
ATOM 1489 O O . THR A 1 193 ? -10.712 10.399 21.401 1.00 66.38 193 THR A O 1
ATOM 1492 N N . ALA A 1 194 ? -9.205 8.774 21.766 1.00 61.84 194 ALA A N 1
ATOM 1493 C CA . ALA A 1 194 ? -9.218 8.878 23.223 1.00 61.84 194 ALA A CA 1
ATOM 1494 C C . ALA A 1 194 ? -8.917 10.324 23.664 1.00 61.84 194 ALA A C 1
ATOM 1496 O O . ALA A 1 194 ? -7.982 10.956 23.182 1.00 61.84 194 ALA A O 1
ATOM 1497 N N . GLY A 1 195 ? -9.733 10.900 24.548 1.00 51.47 195 GLY A N 1
ATOM 1498 C CA . GLY A 1 195 ? -9.560 12.289 25.003 1.00 51.47 195 GLY A CA 1
ATOM 1499 C C . GLY A 1 195 ? -10.037 13.376 24.029 1.00 51.47 195 GLY A C 1
ATOM 1500 O O . GLY A 1 195 ? -9.857 14.557 24.311 1.00 51.47 195 GLY A O 1
ATOM 1501 N N . LEU A 1 196 ? -10.666 13.020 22.903 1.00 53.22 196 LEU A N 1
ATOM 1502 C CA . LEU A 1 196 ? -11.665 13.900 22.294 1.00 53.22 196 LEU A CA 1
ATOM 1503 C C . LEU A 1 196 ? -12.939 13.770 23.148 1.00 53.22 196 LEU A C 1
ATOM 1505 O O . LEU A 1 196 ? -13.331 12.645 23.460 1.00 53.22 196 LEU A O 1
ATOM 1509 N N . ASP A 1 197 ? -13.579 14.880 23.529 1.00 43.84 197 ASP A N 1
ATOM 1510 C CA . ASP A 1 197 ? -14.799 14.958 24.372 1.00 43.84 197 ASP A CA 1
ATOM 1511 C C . ASP A 1 197 ? -16.060 14.336 23.717 1.00 43.84 197 ASP A C 1
ATOM 1513 O O . ASP A 1 197 ? -17.171 14.862 23.770 1.00 43.84 197 ASP A O 1
ATOM 1517 N N . VAL A 1 198 ? -15.919 13.196 23.047 1.00 44.28 198 VAL A N 1
ATOM 1518 C CA . VAL A 1 198 ? -16.988 12.478 22.347 1.00 44.28 198 VAL A CA 1
ATOM 1519 C C . VAL A 1 198 ? -17.612 11.404 23.253 1.00 44.28 198 VAL A C 1
ATOM 1521 O O . VAL A 1 198 ? -18.688 10.881 22.961 1.00 44.28 198 VAL A O 1
ATOM 1524 N N . ALA A 1 199 ? -16.986 11.099 24.396 1.00 40.09 199 ALA A N 1
ATOM 1525 C CA . ALA A 1 199 ? -17.420 10.036 25.302 1.00 40.09 199 ALA A CA 1
ATOM 1526 C C . ALA A 1 199 ? -18.562 10.422 26.271 1.00 40.09 199 ALA A C 1
ATOM 1528 O O . ALA A 1 199 ? -19.275 9.532 26.732 1.00 40.09 199 ALA A O 1
ATOM 1529 N N . GLU A 1 200 ? -18.810 11.706 26.563 1.00 34.44 200 GLU A N 1
ATOM 1530 C CA . GLU A 1 200 ? -19.733 12.091 27.654 1.00 34.44 200 GLU A CA 1
ATOM 1531 C C . GLU A 1 200 ? -21.234 12.153 27.296 1.00 34.44 200 GLU A C 1
ATOM 1533 O O . GLU A 1 200 ? -22.068 12.331 28.183 1.00 34.44 200 GLU A O 1
ATOM 1538 N N . LYS A 1 201 ? -21.646 11.971 26.032 1.00 36.00 201 LYS A N 1
ATOM 1539 C CA . LYS A 1 201 ? -23.063 12.149 25.621 1.00 36.00 201 LYS A CA 1
ATOM 1540 C C . LYS A 1 201 ? -23.720 10.941 24.958 1.00 36.00 201 LYS A C 1
ATOM 1542 O O . LYS A 1 201 ? -24.599 11.099 24.112 1.00 36.00 201 LYS A O 1
ATOM 1547 N N . LEU A 1 202 ? -23.346 9.723 25.334 1.00 36.78 202 LEU A N 1
ATOM 1548 C CA . LEU A 1 202 ? -24.000 8.523 24.804 1.00 36.78 202 LEU A CA 1
ATOM 1549 C C . LEU A 1 202 ? -24.731 7.738 25.900 1.00 36.78 202 LEU A C 1
ATOM 1551 O O . LEU A 1 202 ? -24.156 6.810 26.467 1.00 36.78 202 LEU A O 1
ATOM 1555 N N . PRO A 1 203 ? -26.017 8.042 26.170 1.00 33.28 203 PRO A N 1
ATOM 1556 C CA . PRO A 1 203 ? -26.847 7.190 27.011 1.00 33.28 203 PRO A CA 1
ATOM 1557 C C . PRO A 1 203 ? -27.106 5.878 26.262 1.00 33.28 203 PRO A C 1
ATOM 1559 O O . PRO A 1 203 ? -27.704 5.873 25.186 1.00 33.28 203 PRO A O 1
ATOM 1562 N N . ILE A 1 204 ? -26.631 4.754 26.798 1.00 43.97 204 ILE A N 1
ATOM 1563 C CA . ILE A 1 204 ? -26.930 3.426 26.249 1.00 43.97 204 ILE A CA 1
ATOM 1564 C C . ILE A 1 204 ? -27.833 2.685 27.244 1.00 43.97 204 ILE A C 1
ATOM 1566 O O . ILE A 1 204 ? -27.379 2.369 28.344 1.00 43.97 204 ILE A O 1
ATOM 1570 N N . PRO A 1 205 ? -29.100 2.401 26.886 1.00 33.53 205 PRO A N 1
ATOM 1571 C CA . PRO A 1 205 ? -29.990 1.572 27.693 1.00 33.53 205 PRO A CA 1
ATOM 1572 C C . PRO A 1 205 ? -29.551 0.093 27.719 1.00 33.53 205 PRO A C 1
ATOM 1574 O O . PRO A 1 205 ? -28.965 -0.384 26.745 1.00 33.53 205 PRO A O 1
ATOM 1577 N N . PRO A 1 206 ? -29.881 -0.684 28.770 1.00 37.47 206 PRO A N 1
ATOM 1578 C CA . PRO A 1 206 ? -29.195 -1.949 29.059 1.00 37.47 206 PRO A CA 1
ATOM 1579 C C . PRO A 1 206 ? -29.624 -3.174 28.224 1.00 37.47 206 PRO A C 1
ATOM 1581 O O . PRO A 1 206 ? -29.186 -4.275 28.542 1.00 37.47 206 PRO A O 1
ATOM 1584 N N . GLN A 1 207 ? -30.506 -3.057 27.218 1.00 44.97 207 GLN A N 1
ATOM 1585 C CA . GLN A 1 207 ? -31.230 -4.237 26.691 1.00 44.97 207 GLN A CA 1
ATOM 1586 C C . GLN A 1 207 ? -31.435 -4.337 25.161 1.00 44.97 207 GLN A C 1
ATOM 1588 O O . GLN A 1 207 ? -32.450 -4.876 24.729 1.00 44.97 207 GLN A O 1
ATOM 1593 N N . VAL A 1 208 ? -30.509 -3.898 24.295 1.00 39.19 208 VAL A N 1
ATOM 1594 C CA . VAL A 1 208 ? -30.750 -3.938 22.827 1.00 39.19 208 VAL A CA 1
ATOM 1595 C C . VAL A 1 208 ? -29.685 -4.722 22.036 1.00 39.19 208 VAL A C 1
ATOM 1597 O O . VAL A 1 208 ? -28.489 -4.656 22.314 1.00 39.19 208 VAL A O 1
ATOM 1600 N N . LYS A 1 209 ? -30.168 -5.521 21.066 1.00 38.62 209 LYS A N 1
ATOM 1601 C CA . LYS A 1 209 ? -29.475 -6.438 20.131 1.00 38.62 209 LYS A CA 1
ATOM 1602 C C . LYS A 1 209 ? -28.090 -5.941 19.679 1.00 38.62 209 LYS A C 1
ATOM 1604 O O . LYS A 1 209 ? -27.933 -5.121 18.779 1.00 38.62 209 LYS A O 1
ATOM 1609 N N . LEU A 1 210 ? -27.060 -6.554 20.251 1.00 43.03 210 LEU A N 1
ATOM 1610 C CA . LEU A 1 210 ? -25.776 -5.910 20.523 1.00 43.03 210 LEU A CA 1
ATOM 1611 C C . LEU A 1 210 ? -24.759 -5.786 19.370 1.00 43.03 210 LEU A C 1
ATOM 1613 O O . LEU A 1 210 ? -23.584 -5.554 19.651 1.00 43.03 210 LEU A O 1
ATOM 1617 N N . VAL A 1 211 ? -25.115 -5.990 18.097 1.00 45.91 211 VAL A N 1
ATOM 1618 C CA . VAL A 1 211 ? -24.059 -6.211 17.084 1.00 45.91 211 VAL A CA 1
ATOM 1619 C C . VAL A 1 211 ? -24.213 -5.466 15.759 1.00 45.91 211 VAL A C 1
ATOM 1621 O O . VAL A 1 211 ? -23.205 -5.044 15.202 1.00 45.91 211 VAL A O 1
ATOM 1624 N N . ALA A 1 212 ? -25.432 -5.219 15.281 1.00 38.84 212 ALA A N 1
ATOM 1625 C CA . ALA A 1 212 ? -25.637 -4.348 14.119 1.00 38.84 212 ALA A CA 1
ATOM 1626 C C . ALA A 1 212 ? -25.573 -2.859 14.511 1.00 38.84 212 ALA A C 1
ATOM 1628 O O . ALA A 1 212 ? -24.979 -2.055 13.800 1.00 38.84 212 ALA A O 1
ATOM 1629 N N . GLU A 1 213 ? -26.098 -2.505 15.689 1.00 43.25 213 GLU A N 1
ATOM 1630 C CA . GLU A 1 213 ? -26.131 -1.120 16.173 1.00 43.25 213 GLU A CA 1
ATOM 1631 C C . GLU A 1 213 ? -24.754 -0.586 16.575 1.00 43.25 213 GLU A C 1
ATOM 1633 O O . GLU A 1 213 ? -24.500 0.594 16.396 1.00 43.25 213 GLU A O 1
ATOM 1638 N N . LYS A 1 214 ? -23.828 -1.423 17.062 1.00 43.66 214 LYS A N 1
ATOM 1639 C CA . LYS A 1 214 ? -22.461 -0.974 17.396 1.00 43.66 214 LYS A CA 1
ATOM 1640 C C . LYS A 1 214 ? -21.626 -0.662 16.156 1.00 43.66 214 LYS A C 1
ATOM 1642 O O . LYS A 1 214 ? -20.876 0.307 16.159 1.00 43.66 214 LYS A O 1
ATOM 1647 N N . VAL A 1 215 ? -21.790 -1.457 15.098 1.00 44.59 215 VAL A N 1
ATOM 1648 C CA . VAL A 1 215 ? -21.172 -1.191 13.792 1.00 44.59 215 VAL A CA 1
ATOM 1649 C C . VAL A 1 215 ? -21.786 0.074 13.203 1.00 44.59 215 VAL A C 1
ATOM 1651 O O . VAL A 1 215 ? -21.055 0.996 12.868 1.00 44.59 215 VAL A O 1
ATOM 1654 N N . ALA A 1 216 ? -23.120 0.181 13.200 1.00 45.75 216 ALA A N 1
ATOM 1655 C CA . ALA A 1 216 ? -23.804 1.393 12.767 1.00 45.75 216 ALA A CA 1
ATOM 1656 C C . ALA A 1 216 ? -23.369 2.622 13.574 1.00 45.75 216 ALA A C 1
ATOM 1658 O O . ALA A 1 216 ? -23.151 3.654 12.975 1.00 45.75 216 ALA A O 1
ATOM 1659 N N . LYS A 1 217 ? -23.159 2.509 14.890 1.00 51.16 217 LYS A N 1
ATOM 1660 C CA . LYS A 1 217 ? -22.790 3.623 15.773 1.00 51.16 217 LYS A CA 1
ATOM 1661 C C . LYS A 1 217 ? -21.345 4.086 15.628 1.00 51.16 217 LYS A C 1
ATOM 1663 O O . LYS A 1 217 ? -21.098 5.243 15.912 1.00 51.16 217 LYS A O 1
ATOM 1668 N N . VAL A 1 218 ? -20.415 3.231 15.199 1.00 52.22 218 VAL A N 1
ATOM 1669 C CA . VAL A 1 218 ? -19.050 3.655 14.819 1.00 52.22 218 VAL A CA 1
ATOM 1670 C C . VAL A 1 218 ? -19.036 4.276 13.421 1.00 52.22 218 VAL A C 1
ATOM 1672 O O . VAL A 1 218 ? -18.278 5.201 13.170 1.00 52.22 218 VAL A O 1
ATOM 1675 N N . LEU A 1 219 ? -19.913 3.811 12.527 1.00 49.97 219 LEU A N 1
ATOM 1676 C CA . LEU A 1 219 ? -20.081 4.373 11.181 1.00 49.97 219 LEU A CA 1
ATOM 1677 C C . LEU A 1 219 ? -20.956 5.634 11.149 1.00 49.97 219 LEU A C 1
ATOM 1679 O O . LEU A 1 219 ? -20.870 6.417 10.211 1.00 49.97 219 LEU A O 1
ATOM 1683 N N . SER A 1 220 ? -21.805 5.825 12.159 1.00 47.88 220 SER A N 1
ATOM 1684 C CA . SER A 1 220 ? -22.697 6.971 12.336 1.00 47.88 220 SER A CA 1
ATOM 1685 C C . SER A 1 220 ? -22.250 7.902 13.460 1.00 47.88 220 SER A C 1
ATOM 1687 O O . SER A 1 220 ? -22.916 8.909 13.700 1.00 47.88 220 SER A O 1
ATOM 1689 N N . SER A 1 221 ? -21.193 7.566 14.206 1.00 52.34 221 SER A N 1
ATOM 1690 C CA . SER A 1 221 ? -20.536 8.526 15.087 1.00 52.34 221 SER A CA 1
ATOM 1691 C C . SER A 1 221 ? -19.654 9.415 14.222 1.00 52.34 221 SER A C 1
ATOM 1693 O O . SER A 1 221 ? -18.962 8.933 13.328 1.00 52.34 221 SER A O 1
ATOM 1695 N N . GLY A 1 222 ? -19.649 10.717 14.512 1.00 56.41 222 GLY A N 1
ATOM 1696 C CA . GLY A 1 222 ? -18.768 11.681 13.847 1.00 56.41 222 GLY A CA 1
ATOM 1697 C C . GLY A 1 222 ? -17.290 11.271 13.852 1.00 56.41 222 GLY A C 1
ATOM 1698 O O . GLY A 1 222 ? -16.554 11.699 12.986 1.00 56.41 222 GLY A O 1
ATOM 1699 N N . LEU A 1 223 ? -16.878 10.344 14.724 1.00 58.47 223 LEU A N 1
ATOM 1700 C CA . LEU A 1 223 ? -15.517 9.817 14.835 1.00 58.47 223 LEU A CA 1
ATOM 1701 C C . LEU A 1 223 ? -14.936 9.266 13.523 1.00 58.47 223 LEU A C 1
ATOM 1703 O O . LEU A 1 223 ? -13.755 9.477 13.257 1.00 58.47 223 LEU A O 1
ATOM 1707 N N . ALA A 1 224 ? -15.731 8.567 12.703 1.00 62.25 224 ALA A N 1
ATOM 1708 C CA . ALA A 1 224 ? -15.248 8.042 11.424 1.00 62.25 224 ALA A CA 1
ATOM 1709 C C . ALA A 1 224 ? -15.010 9.167 10.403 1.00 62.25 224 ALA A C 1
ATOM 1711 O O . ALA A 1 224 ? -13.980 9.186 9.731 1.00 62.25 224 ALA A O 1
ATOM 1712 N N . SER A 1 225 ? -15.943 10.123 10.316 1.00 61.53 225 SER A N 1
ATOM 1713 C CA . SER A 1 225 ? -15.795 11.309 9.466 1.00 61.53 225 SER A CA 1
ATOM 1714 C C . SER A 1 225 ? -14.712 12.260 9.973 1.00 61.53 225 SER A C 1
ATOM 1716 O O . SER A 1 225 ? -14.016 12.857 9.162 1.00 61.53 225 SER A O 1
ATOM 1718 N N . ASP A 1 226 ? -14.534 12.361 11.289 1.00 67.69 226 ASP A N 1
ATOM 1719 C CA . ASP A 1 226 ? -13.524 13.203 11.921 1.00 67.69 226 ASP A CA 1
ATOM 1720 C C . ASP A 1 226 ? -12.137 12.654 11.599 1.00 67.69 226 ASP A C 1
ATOM 1722 O O . ASP A 1 226 ? -11.313 13.392 11.079 1.00 67.69 226 ASP A O 1
ATOM 1726 N N . PHE A 1 227 ? -11.899 11.353 11.809 1.00 72.19 227 PHE A N 1
ATOM 1727 C CA . PHE A 1 227 ? -10.618 10.718 11.489 1.00 72.19 227 PHE A CA 1
ATOM 1728 C C . PHE A 1 227 ? -10.260 10.827 10.000 1.00 72.19 227 PHE A C 1
ATOM 1730 O O . PHE A 1 227 ? -9.151 11.238 9.663 1.00 72.19 227 PHE A O 1
ATOM 1737 N N . LEU A 1 228 ? -11.202 10.514 9.099 1.00 73.94 228 LEU A N 1
ATOM 1738 C CA . LEU A 1 228 ? -10.986 10.669 7.653 1.00 73.94 228 LEU A CA 1
ATOM 1739 C C . LEU A 1 228 ? -10.787 12.141 7.248 1.00 73.94 228 LEU A C 1
ATOM 1741 O O . LEU A 1 228 ? -10.098 12.418 6.269 1.00 73.94 228 LEU A O 1
ATOM 1745 N N . GLY A 1 229 ? -11.367 13.075 8.005 1.00 74.44 229 GLY A N 1
ATOM 1746 C CA . GLY A 1 229 ? -11.268 14.518 7.801 1.00 74.44 229 GLY A CA 1
ATOM 1747 C C . GLY A 1 229 ? -10.087 15.194 8.502 1.00 74.44 229 GLY A C 1
ATOM 1748 O O . GLY A 1 229 ? -9.948 16.412 8.381 1.00 74.44 229 GLY A O 1
ATOM 1749 N N . TRP A 1 230 ? -9.235 14.460 9.229 1.00 82.06 230 TRP A N 1
ATOM 1750 C CA . TRP A 1 230 ? -8.082 15.054 9.905 1.00 82.06 230 TRP A CA 1
ATOM 1751 C C . TRP A 1 230 ? -7.162 15.748 8.895 1.00 82.06 230 TRP A C 1
ATOM 1753 O O . TRP A 1 230 ? -6.703 15.170 7.910 1.00 82.06 230 TRP A O 1
ATOM 1763 N N . THR A 1 231 ? -6.862 17.016 9.143 1.00 84.88 231 THR A N 1
ATOM 1764 C CA . THR A 1 231 ? -5.842 17.782 8.425 1.00 84.88 231 THR A CA 1
ATOM 1765 C C . THR A 1 231 ? -4.459 17.488 9.003 1.00 84.88 231 THR A C 1
ATOM 1767 O O . THR A 1 231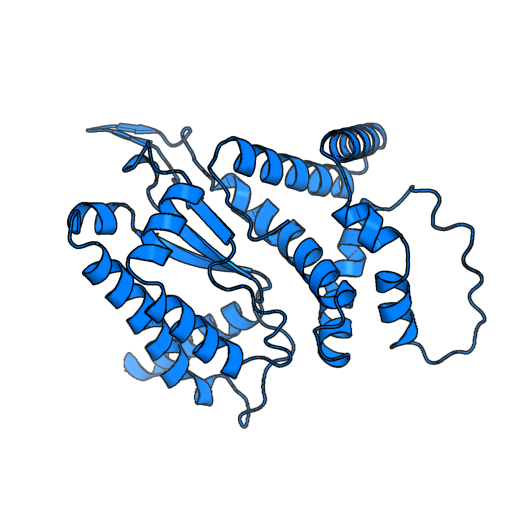 ? -4.336 16.892 10.072 1.00 84.88 231 THR A O 1
ATOM 1770 N N . GLU A 1 232 ? -3.402 17.890 8.298 1.00 86.19 232 GLU A N 1
ATOM 1771 C CA . GLU A 1 232 ? -2.023 17.677 8.758 1.00 86.19 232 GLU A CA 1
ATOM 1772 C C . GLU A 1 232 ? -1.806 18.348 10.117 1.00 86.19 232 GLU A C 1
ATOM 1774 O O . GLU A 1 232 ? -1.449 17.674 11.079 1.00 86.19 232 GLU A O 1
ATOM 1779 N N . GLN A 1 233 ? -2.242 19.605 10.239 1.00 86.69 233 GLN A N 1
ATOM 1780 C CA . GLN A 1 233 ? -2.240 20.355 11.494 1.00 86.69 233 GLN A CA 1
ATOM 1781 C C . GLN A 1 233 ? -2.954 19.623 12.640 1.00 86.69 233 GLN A C 1
ATOM 1783 O O . GLN A 1 233 ? -2.466 19.597 13.767 1.00 86.69 233 GLN A O 1
ATOM 1788 N N . SER A 1 234 ? -4.115 19.014 12.374 1.00 85.94 234 SER A N 1
ATOM 1789 C CA . SER A 1 234 ? -4.859 18.306 13.422 1.00 85.94 234 SER A CA 1
ATOM 1790 C C . SER A 1 234 ? -4.150 17.035 13.902 1.00 85.94 234 SER A C 1
ATOM 1792 O O . SER A 1 234 ? -4.252 16.692 15.079 1.00 85.94 234 SER A O 1
ATOM 1794 N N . ILE A 1 235 ? -3.389 16.371 13.025 1.00 88.25 235 ILE A N 1
ATOM 1795 C CA . ILE A 1 235 ? -2.573 15.209 13.398 1.00 88.25 235 ILE A CA 1
ATOM 1796 C C . ILE A 1 235 ? -1.357 15.659 14.191 1.00 88.25 235 ILE A C 1
ATOM 1798 O O . ILE A 1 235 ? -1.063 15.052 15.214 1.00 88.25 235 ILE A O 1
ATOM 1802 N N . GLU A 1 236 ? -0.681 16.728 13.769 1.00 91.00 236 GLU A N 1
ATOM 1803 C CA . GLU A 1 236 ? 0.447 17.301 14.511 1.00 91.00 236 GLU A CA 1
ATOM 1804 C C . GLU A 1 236 ? 0.035 17.718 15.925 1.00 91.00 236 GLU A C 1
ATOM 1806 O O . GLU A 1 236 ? 0.726 17.417 16.899 1.00 91.00 236 GLU A O 1
ATOM 1811 N N . ASP A 1 237 ? -1.125 18.361 16.061 1.00 89.19 237 ASP A N 1
ATOM 1812 C CA . ASP A 1 237 ? -1.673 18.745 17.359 1.00 89.19 237 ASP A CA 1
ATOM 1813 C C . ASP A 1 237 ? -2.022 17.521 18.218 1.00 89.19 237 ASP A C 1
ATOM 1815 O O . ASP A 1 237 ? -1.759 17.523 19.423 1.00 89.19 237 ASP A O 1
ATOM 1819 N N . ALA A 1 238 ? -2.596 16.470 17.623 1.00 85.62 238 ALA A N 1
ATOM 1820 C CA . ALA A 1 238 ? -2.888 15.219 18.321 1.00 85.62 238 ALA A CA 1
ATOM 1821 C C . ALA A 1 238 ? -1.607 14.484 18.747 1.00 85.62 238 ALA A C 1
ATOM 1823 O O . ALA A 1 238 ? -1.537 13.990 19.873 1.00 85.62 238 ALA A O 1
ATOM 1824 N N . HIS A 1 239 ? -0.589 14.460 17.886 1.00 90.69 239 HIS A N 1
ATOM 1825 C CA . HIS A 1 239 ? 0.716 13.869 18.162 1.00 90.69 239 HIS A CA 1
ATOM 1826 C C . HIS A 1 239 ? 1.415 14.592 19.310 1.00 90.69 239 HIS A C 1
ATOM 1828 O O . HIS A 1 239 ? 1.815 13.963 20.288 1.00 90.69 239 HIS A O 1
ATOM 1834 N N . ARG A 1 240 ? 1.481 15.928 19.249 1.00 92.50 240 ARG A N 1
ATOM 1835 C CA . ARG A 1 240 ? 2.074 16.756 20.306 1.00 92.50 240 ARG A CA 1
ATOM 1836 C C . ARG A 1 240 ? 1.399 16.509 21.654 1.00 92.50 240 ARG A C 1
ATOM 1838 O O . ARG A 1 240 ? 2.089 16.251 22.633 1.00 92.50 240 ARG A O 1
ATOM 1845 N N . LYS A 1 241 ? 0.062 16.501 21.693 1.00 89.62 241 LYS A N 1
ATOM 1846 C CA . LYS A 1 241 ? -0.700 16.191 22.916 1.00 89.62 241 LYS A CA 1
ATOM 1847 C C . LYS A 1 241 ? -0.421 14.782 23.439 1.00 89.62 241 LYS A C 1
ATOM 1849 O O . LYS A 1 241 ? -0.323 14.604 24.647 1.00 89.62 241 LYS A O 1
ATOM 1854 N N . ALA A 1 242 ? -0.303 13.789 22.557 1.00 89.25 242 ALA A N 1
ATOM 1855 C CA . ALA A 1 242 ? 0.006 12.416 22.952 1.00 89.25 242 ALA A CA 1
ATOM 1856 C C . ALA A 1 242 ? 1.406 12.309 23.574 1.00 89.25 242 ALA A C 1
ATOM 1858 O O . ALA A 1 242 ? 1.561 11.694 24.626 1.00 89.25 242 ALA A O 1
ATOM 1859 N N . VAL A 1 243 ? 2.402 12.975 22.983 1.00 92.06 243 VAL A N 1
ATOM 1860 C CA . VAL A 1 243 ? 3.767 13.047 23.526 1.00 92.06 243 VAL A CA 1
ATOM 1861 C C . VAL A 1 243 ? 3.783 13.759 24.882 1.00 92.06 243 VAL A C 1
ATOM 1863 O O . VAL A 1 243 ? 4.352 13.236 25.836 1.00 92.06 243 VAL A O 1
ATOM 1866 N N . GLU A 1 244 ? 3.113 14.908 25.009 1.00 92.56 244 GLU A N 1
ATOM 1867 C CA . GLU A 1 244 ? 3.002 15.654 26.275 1.00 92.56 244 GLU A CA 1
ATOM 1868 C C . GLU A 1 244 ? 2.308 14.838 27.379 1.00 92.56 244 GLU A C 1
ATOM 1870 O O . GLU A 1 244 ? 2.679 14.922 28.550 1.00 92.56 244 GLU A O 1
ATOM 1875 N N . ALA A 1 245 ? 1.317 14.024 27.007 1.00 89.44 245 ALA A N 1
ATOM 1876 C CA . ALA A 1 245 ? 0.576 13.158 27.918 1.00 89.44 245 ALA A CA 1
ATOM 1877 C C . ALA A 1 245 ? 1.275 11.817 28.221 1.00 89.44 245 ALA A C 1
ATOM 1879 O O . ALA A 1 245 ? 0.755 11.050 29.030 1.00 89.44 245 ALA A O 1
ATOM 1880 N N . ASN A 1 246 ? 2.433 11.528 27.610 1.00 89.06 246 ASN A N 1
ATOM 1881 C CA . ASN A 1 246 ? 3.090 10.211 27.622 1.00 89.06 246 ASN A CA 1
ATOM 1882 C C . ASN A 1 246 ? 2.169 9.060 27.157 1.00 89.06 246 ASN A C 1
ATOM 1884 O O . ASN A 1 246 ? 2.266 7.931 27.638 1.00 89.06 246 ASN A O 1
ATOM 1888 N N . ASP A 1 247 ? 1.265 9.338 26.217 1.00 89.38 247 ASP A N 1
ATOM 1889 C CA . ASP A 1 247 ? 0.442 8.332 25.541 1.00 89.38 247 ASP A CA 1
ATOM 1890 C C . ASP A 1 247 ? 1.230 7.751 24.358 1.00 89.38 247 ASP A C 1
ATOM 1892 O O . ASP A 1 247 ? 1.113 8.197 23.213 1.00 89.38 247 ASP A O 1
ATOM 1896 N N . GLU A 1 248 ? 2.095 6.779 24.659 1.00 89.88 248 GLU A N 1
ATOM 1897 C CA . GLU A 1 248 ? 3.054 6.204 23.707 1.00 89.88 248 GLU A CA 1
ATOM 1898 C C . GLU A 1 248 ? 2.373 5.615 22.467 1.00 89.88 248 GLU A C 1
ATOM 1900 O O . GLU A 1 248 ? 2.812 5.848 21.340 1.00 89.88 248 GLU A O 1
ATOM 1905 N N . VAL A 1 249 ? 1.273 4.881 22.647 1.00 86.75 249 VAL A N 1
ATOM 1906 C CA . VAL A 1 249 ? 0.598 4.202 21.533 1.00 86.75 249 VAL A CA 1
ATOM 1907 C C . VAL A 1 249 ? -0.054 5.222 20.606 1.00 86.75 249 VAL A C 1
ATOM 1909 O O . VAL A 1 249 ? 0.069 5.119 19.382 1.00 86.75 249 VAL A O 1
ATOM 1912 N N . ARG A 1 250 ? -0.702 6.252 21.161 1.00 85.56 250 ARG A N 1
ATOM 1913 C CA . ARG A 1 250 ? -1.277 7.326 20.349 1.00 85.56 250 ARG A CA 1
ATOM 1914 C C . ARG A 1 250 ? -0.201 8.163 19.667 1.00 85.56 250 ARG A C 1
ATOM 1916 O O . ARG A 1 250 ? -0.391 8.543 18.511 1.00 85.56 250 ARG A O 1
ATOM 1923 N N . ALA A 1 251 ? 0.921 8.423 20.337 1.00 89.88 251 ALA A N 1
ATOM 1924 C CA . ALA A 1 251 ? 2.057 9.120 19.743 1.00 89.88 251 ALA A CA 1
ATOM 1925 C C . ALA A 1 251 ? 2.614 8.341 18.539 1.00 89.88 251 ALA A C 1
ATOM 1927 O O . ALA A 1 251 ? 2.812 8.931 17.480 1.00 89.88 251 ALA A O 1
ATOM 1928 N N . ILE A 1 252 ? 2.764 7.016 18.649 1.00 92.25 252 ILE A N 1
ATOM 1929 C CA . ILE A 1 252 ? 3.202 6.154 17.538 1.00 92.25 252 ILE A CA 1
ATOM 1930 C C . ILE A 1 252 ? 2.213 6.210 16.370 1.00 92.25 252 ILE A C 1
ATOM 1932 O O . ILE A 1 252 ? 2.612 6.480 15.241 1.00 92.25 252 ILE A O 1
ATOM 1936 N N . LEU A 1 253 ? 0.918 5.995 16.623 1.00 90.38 253 LEU A N 1
ATOM 1937 C CA . LEU A 1 253 ? -0.087 5.955 15.554 1.00 90.38 253 LEU A CA 1
ATOM 1938 C C . LEU A 1 253 ? -0.225 7.303 14.837 1.00 90.38 253 LEU A C 1
ATOM 1940 O O . LEU A 1 253 ? -0.312 7.344 13.613 1.00 90.38 253 LEU A O 1
ATOM 1944 N N . THR A 1 254 ? -0.214 8.411 15.579 1.00 90.19 254 THR A N 1
ATOM 1945 C CA . THR A 1 254 ? -0.229 9.758 14.982 1.00 90.19 254 THR A CA 1
ATOM 1946 C C . THR A 1 254 ? 1.068 10.067 14.233 1.00 90.19 254 THR A C 1
ATOM 1948 O O . THR A 1 254 ? 1.006 10.675 13.168 1.00 90.19 254 THR A O 1
ATOM 1951 N N . GLY A 1 255 ? 2.218 9.582 14.716 1.00 94.31 255 GLY A N 1
ATOM 1952 C CA . GLY A 1 255 ? 3.494 9.641 13.998 1.00 94.31 255 GLY A CA 1
ATOM 1953 C C . GLY A 1 255 ? 3.429 8.909 12.657 1.00 94.31 255 GLY A C 1
ATOM 1954 O O . GLY A 1 255 ? 3.721 9.501 11.624 1.00 94.31 255 GLY A O 1
ATOM 1955 N N . PHE A 1 256 ? 2.902 7.683 12.636 1.00 95.25 256 PHE A N 1
ATOM 1956 C CA . PHE A 1 256 ? 2.694 6.928 11.396 1.00 95.25 256 P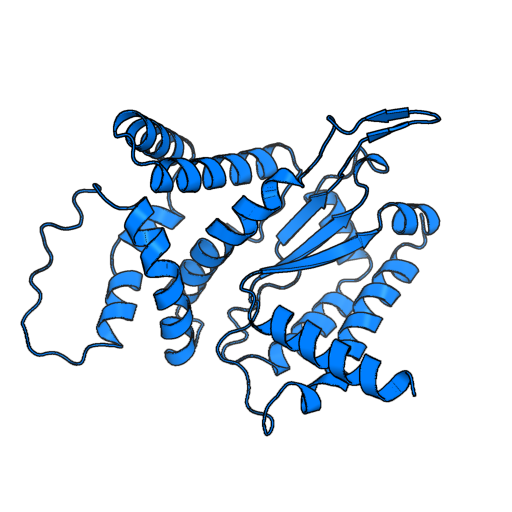HE A CA 1
ATOM 1957 C C . PHE A 1 256 ? 1.795 7.662 10.398 1.00 95.25 256 PHE A C 1
ATOM 1959 O O . PHE A 1 256 ? 2.060 7.646 9.199 1.00 95.25 256 PHE A O 1
ATOM 1966 N N . MET A 1 257 ? 0.741 8.335 10.865 1.00 92.62 257 MET A N 1
ATOM 1967 C CA . MET A 1 257 ? -0.108 9.137 9.979 1.00 92.62 257 MET A CA 1
ATOM 1968 C C . MET A 1 257 ? 0.646 10.315 9.345 1.00 92.62 257 MET A C 1
ATOM 1970 O O . MET A 1 257 ? 0.376 10.642 8.185 1.00 92.62 257 MET A O 1
ATOM 1974 N N . LEU A 1 258 ? 1.558 10.954 10.086 1.00 94.31 258 LEU A N 1
ATOM 1975 C CA . LEU A 1 258 ? 2.426 12.016 9.564 1.00 94.31 258 LEU A CA 1
ATOM 1976 C C . LEU A 1 258 ? 3.433 11.449 8.559 1.00 94.31 258 LEU A C 1
ATOM 1978 O O . LEU A 1 258 ? 3.556 11.997 7.465 1.00 94.31 258 LEU A O 1
ATOM 1982 N N . ASP A 1 259 ? 4.066 10.317 8.874 1.00 95.56 259 ASP A N 1
ATOM 1983 C CA . ASP A 1 259 ? 5.023 9.645 7.986 1.00 95.56 259 ASP A CA 1
ATOM 1984 C C . ASP A 1 259 ? 4.392 9.293 6.634 1.00 95.56 259 ASP A C 1
ATOM 1986 O O . ASP A 1 259 ? 4.979 9.552 5.584 1.00 95.56 259 ASP A O 1
ATOM 1990 N N . LEU A 1 260 ? 3.158 8.772 6.638 1.00 94.25 260 LEU A N 1
ATOM 1991 C CA . LEU A 1 260 ? 2.424 8.472 5.405 1.00 94.25 260 LEU A CA 1
ATOM 1992 C C . LEU A 1 260 ? 2.135 9.729 4.575 1.00 94.25 260 LEU A C 1
ATOM 1994 O O . LEU A 1 260 ? 2.250 9.684 3.355 1.00 94.25 260 LEU A O 1
ATOM 1998 N N . ARG A 1 261 ? 1.769 10.854 5.203 1.00 92.50 261 ARG A N 1
ATOM 1999 C CA . ARG A 1 261 ? 1.514 12.116 4.476 1.00 92.50 261 ARG A CA 1
ATOM 2000 C C . ARG A 1 261 ? 2.781 12.704 3.896 1.00 92.50 261 ARG A C 1
ATOM 2002 O O . ARG A 1 261 ? 2.784 13.129 2.745 1.00 92.50 261 ARG A O 1
ATOM 2009 N N . LYS A 1 262 ? 3.854 12.697 4.680 1.00 94.62 262 LYS A N 1
ATOM 2010 C CA . LYS A 1 262 ? 5.161 13.139 4.219 1.00 94.62 262 LYS A CA 1
ATOM 2011 C C . LYS A 1 262 ? 5.623 12.302 3.027 1.00 94.62 262 LYS A C 1
ATOM 2013 O O . LYS A 1 262 ? 6.029 12.859 2.017 1.00 94.62 262 LYS A O 1
ATOM 2018 N N . ALA A 1 263 ? 5.460 10.982 3.087 1.00 95.56 263 ALA A N 1
ATOM 2019 C CA . ALA A 1 263 ? 5.789 10.103 1.971 1.00 95.56 263 ALA A CA 1
ATOM 2020 C C . ALA A 1 263 ? 4.984 10.396 0.694 1.00 95.56 263 ALA A C 1
ATOM 2022 O O . ALA A 1 263 ? 5.515 10.227 -0.402 1.00 95.56 263 ALA A O 1
ATOM 2023 N N . GLU A 1 264 ? 3.726 10.834 0.808 1.00 94.38 264 GLU A N 1
ATOM 2024 C CA . GLU A 1 264 ? 2.948 11.299 -0.350 1.00 94.38 264 GLU A CA 1
ATOM 2025 C C . GLU A 1 264 ? 3.523 12.585 -0.946 1.00 94.38 264 GLU A C 1
ATOM 2027 O O . GLU A 1 264 ? 3.662 12.692 -2.165 1.00 94.38 264 GLU A O 1
ATOM 2032 N N . GLN A 1 265 ? 3.880 13.551 -0.095 1.00 93.94 265 GLN A N 1
ATOM 2033 C CA . GLN A 1 265 ? 4.489 14.818 -0.518 1.00 93.94 265 GLN A CA 1
ATOM 2034 C C . GLN A 1 265 ? 5.851 14.591 -1.189 1.00 93.94 265 GLN A C 1
ATOM 2036 O O . GLN A 1 265 ? 6.137 15.194 -2.222 1.00 93.94 265 GLN A O 1
ATOM 2041 N N . ASP A 1 266 ? 6.646 13.668 -0.647 1.00 94.81 266 ASP A N 1
ATOM 2042 C CA . ASP A 1 266 ? 7.965 13.287 -1.159 1.00 94.81 266 ASP A CA 1
ATOM 2043 C C . ASP A 1 266 ? 7.878 12.400 -2.422 1.00 94.81 266 ASP A C 1
ATOM 2045 O O . ASP A 1 266 ? 8.898 12.001 -2.982 1.00 94.81 266 ASP A O 1
ATOM 2049 N N . GLY A 1 267 ? 6.667 12.056 -2.883 1.00 95.69 267 GLY A N 1
ATOM 2050 C CA . GLY A 1 267 ? 6.448 11.205 -4.056 1.00 95.69 267 GLY A CA 1
ATOM 2051 C C . GLY A 1 267 ? 6.834 9.738 -3.847 1.00 95.69 267 GLY A C 1
ATOM 2052 O O . GLY A 1 267 ? 6.916 8.985 -4.818 1.00 95.69 267 GLY A O 1
ATOM 2053 N N . VAL A 1 268 ? 7.061 9.320 -2.599 1.00 96.81 268 VAL A N 1
ATOM 2054 C CA . VAL A 1 268 ? 7.445 7.953 -2.222 1.00 96.81 268 VAL A CA 1
ATOM 2055 C C . VAL A 1 268 ? 6.230 7.029 -2.126 1.00 96.81 268 VAL A C 1
ATOM 2057 O O . VAL A 1 268 ? 6.329 5.835 -2.412 1.00 96.81 268 VAL A O 1
ATOM 2060 N N . LEU A 1 269 ? 5.082 7.582 -1.736 1.00 96.88 269 LEU A N 1
ATOM 2061 C CA . LEU A 1 269 ? 3.812 6.882 -1.584 1.00 96.88 269 LEU A CA 1
ATOM 2062 C C . LEU A 1 269 ? 2.749 7.539 -2.468 1.00 96.88 269 LEU A C 1
ATOM 2064 O O . LEU A 1 269 ? 2.604 8.755 -2.502 1.00 96.88 269 LEU A O 1
ATOM 2068 N N . LEU A 1 270 ? 1.963 6.721 -3.148 1.00 95.50 270 LEU A N 1
ATOM 2069 C CA . LEU A 1 270 ? 0.709 7.098 -3.774 1.00 95.50 270 LEU A CA 1
ATOM 2070 C C . LEU A 1 270 ? -0.400 6.347 -3.044 1.00 95.50 270 LEU A C 1
ATOM 2072 O O . LEU A 1 270 ? -0.353 5.119 -2.972 1.00 95.50 270 LEU A O 1
ATOM 2076 N N . ARG A 1 271 ? -1.399 7.065 -2.528 1.00 90.50 271 ARG A N 1
ATOM 2077 C CA . ARG A 1 271 ? -2.632 6.450 -2.031 1.00 90.50 271 ARG A CA 1
ATOM 2078 C C . ARG A 1 271 ? -3.785 6.724 -2.984 1.00 90.50 271 ARG A C 1
ATOM 2080 O O . ARG A 1 271 ? -3.972 7.864 -3.408 1.00 90.50 271 ARG A O 1
ATOM 2087 N N . GLY A 1 272 ? -4.553 5.690 -3.306 1.00 78.75 272 GLY A N 1
ATOM 2088 C CA . GLY A 1 272 ? -5.690 5.797 -4.216 1.00 78.75 272 GLY A CA 1
ATOM 2089 C C . GLY A 1 272 ? -6.844 6.574 -3.593 1.00 78.75 272 GLY A C 1
ATOM 2090 O O . GLY A 1 272 ? -7.217 6.308 -2.446 1.00 78.75 272 GLY A O 1
ATOM 2091 N N . ASP A 1 273 ? -7.372 7.529 -4.367 1.00 60.78 273 ASP A N 1
ATOM 2092 C CA . ASP A 1 273 ? -8.456 8.475 -4.067 1.00 60.78 273 ASP A CA 1
ATOM 2093 C C . ASP A 1 273 ? -8.687 8.733 -2.574 1.00 60.78 273 ASP A C 1
ATOM 2095 O O . ASP A 1 273 ? -9.374 7.979 -1.882 1.00 60.78 273 ASP A O 1
ATOM 2099 N N . ARG A 1 274 ? -8.127 9.833 -2.070 1.00 48.66 274 ARG A N 1
ATOM 2100 C CA . ARG A 1 274 ? -8.646 10.505 -0.874 1.00 48.66 274 ARG A CA 1
ATOM 2101 C C . ARG A 1 274 ? -9.954 11.218 -1.177 1.00 48.66 274 ARG A C 1
ATOM 2103 O O . ARG A 1 274 ? -10.023 11.886 -2.229 1.00 48.66 274 ARG A O 1
#

Sequence (274 aa):
MSGETEAKRRVELFRALLESDVALLLVDGQKLLDHAGAEERYLGSLFGSLSNLFSVMRDDILDDGQKLVQFPRVWIIALSKADLLPEMTAKSFMELVTRETGEHLIELRDVLAGYVIGDEALAVGEDAVVLSSAKFEPGRIDLEARVGVDLMLPLAAVLPVERHLRWAGKKEIPAKVAKALVRNSQEVLGILTAGLDVAEKLPIPPQVKLVAEKVAKVLSSGLASDFLGWTEQSIEDAHRKAVEANDEVRAILTGFMLDLRKAEQDGVLLRGDR

Radius of gyration: 20.78 Å; chains: 1; bounding box: 63×56×53 Å

Organism: NCBI:txid556288

pLDDT: mean 80.76, std 16.2, range [33.28, 97.44]

Secondary structure (DSSP, 8-state):
--HHHHHHHHHHHHHHHHH-SEEEEEEEHHHHHHTTT-HHHHHHHHHHHHHHHHHHHHHHHSGGGPPBSS---EEEEEEE-GGGSTT--HHHHHHHHHHHHHHHHHHHHHHHHTTBS-GGG-EEEEEEEEEBSSEEETTEEESS--BSGGGHHHHHHHHHHHHHHHHHHH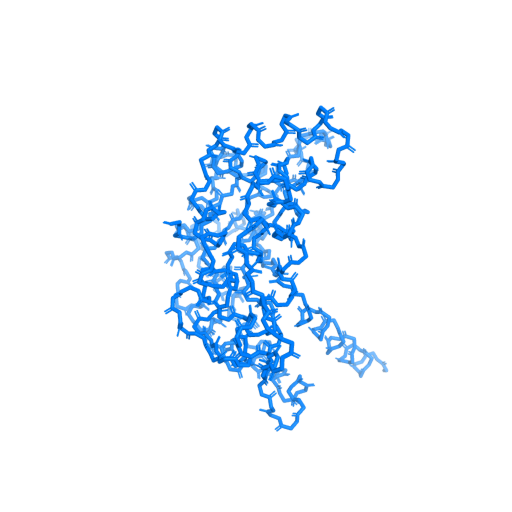T-S-HHHHHHHHHHHHHHHHHHHTTSTTSTT----TTS-TTHHHHHHHHSSHHHHHHHT--HHHHHHHHHHHHHTT-HHHHHHHHHHHHHHHHHHTTSEE-S--